Protein AF-A0A497K512-F1 (afdb_monomer)

Sequence (263 aa):
LNIYVKGIATWKAILYKHCFRLLILTGIRPEHAGCIRFVDLTDVNWITDALDREFAEIKMFEAVRREKESRGESIHLKYPPEFIYISKGFYEDLVEFWNQMNWPEDAKIFKGDTDSYYKQIAKLSAYTGIPKLTRYSFRHTWATVVYQATNHDVHLVEKLGGWSPGSARSSIPFEHYVKIMSEREALQIVEEFDVYIPAKKRDIVQALRQALKLAKPEEVPRMVEEHEKFKKEVLDIIERLMSRIGELEERLRRYEEERGRRR

Mean predicted aligned error: 12.54 Å

Solvent-accessible surface area (backbone atoms only — not comparable to full-atom values): 14750 Å² total; per-residue (Å²): 134,93,83,88,79,63,92,73,69,47,61,56,51,50,48,50,51,51,49,54,50,49,26,42,32,36,23,44,55,70,76,53,55,51,38,38,28,45,57,55,66,74,76,52,53,79,45,62,30,38,84,76,45,57,25,38,41,29,57,42,32,58,34,43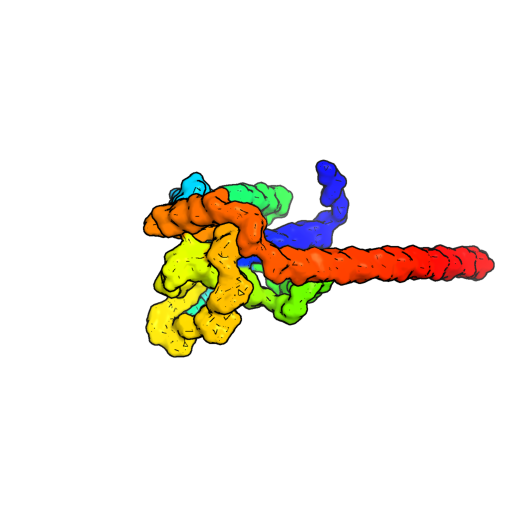,47,55,54,29,55,77,69,78,46,79,95,81,84,74,55,58,16,63,47,40,46,42,33,48,70,59,50,51,53,50,52,52,54,44,62,76,65,69,62,66,51,85,39,52,69,52,82,70,54,71,67,60,51,51,54,50,40,53,50,49,24,69,74,69,66,45,79,89,58,48,82,61,50,33,26,51,53,28,44,38,26,52,21,42,43,52,75,63,37,58,67,59,40,30,52,51,40,22,50,64,84,87,42,100,62,63,53,63,71,61,81,79,43,69,86,80,63,52,51,67,58,20,44,50,48,32,68,75,68,43,38,73,44,60,44,94,44,22,70,57,41,49,49,52,53,49,52,62,70,66,53,63,87,81,83,48,72,77,62,49,56,57,49,52,49,48,51,49,54,50,49,55,50,50,54,53,49,53,53,52,48,52,55,49,53,54,51,50,52,53,52,51,54,56,56,59,73,74,109

pLDDT: mean 78.78, std 17.36, range [27.58, 98.56]

Structure (mmCIF, N/CA/C/O backbone):
data_AF-A0A497K512-F1
#
_entry.id   AF-A0A497K512-F1
#
loop_
_atom_site.group_PDB
_atom_site.id
_atom_site.type_symbol
_atom_site.label_atom_id
_atom_site.label_alt_id
_atom_site.label_comp_id
_atom_site.label_asym_id
_atom_site.label_entity_id
_atom_site.label_seq_id
_atom_site.pdbx_PDB_ins_code
_atom_site.Cartn_x
_atom_site.Cartn_y
_atom_site.Cartn_z
_atom_site.occupancy
_atom_site.B_iso_or_equiv
_atom_site.auth_seq_id
_atom_site.auth_comp_id
_atom_site.auth_asym_id
_atom_site.auth_atom_id
_atom_site.pdbx_PDB_model_num
ATOM 1 N N . LEU A 1 1 ? -8.252 21.757 -12.967 1.00 28.39 1 LEU A N 1
ATOM 2 C CA . LEU A 1 1 ? -7.144 22.678 -13.304 1.00 28.39 1 LEU A CA 1
ATOM 3 C C . LEU A 1 1 ? -6.068 21.898 -14.045 1.00 28.39 1 LEU A C 1
ATOM 5 O O . LEU A 1 1 ? -5.493 20.978 -13.480 1.00 28.39 1 LEU A O 1
ATOM 9 N N . ASN A 1 2 ? -5.857 22.248 -15.313 1.00 32.50 2 ASN A N 1
ATOM 10 C CA . ASN A 1 2 ? -4.798 21.732 -16.175 1.00 32.50 2 ASN A CA 1
ATOM 11 C C . ASN A 1 2 ? -3.415 22.064 -15.599 1.00 32.50 2 ASN A C 1
ATOM 13 O O . ASN A 1 2 ? -3.009 23.222 -15.619 1.00 32.50 2 ASN A O 1
ATOM 17 N N . ILE A 1 3 ? -2.676 21.048 -15.150 1.00 27.58 3 ILE A N 1
ATOM 18 C CA . ILE A 1 3 ? -1.215 21.113 -14.992 1.00 27.58 3 ILE A CA 1
ATOM 19 C C . ILE A 1 3 ? -0.614 19.906 -15.726 1.00 27.58 3 ILE A C 1
ATOM 21 O O . ILE A 1 3 ? 0.065 19.057 -15.162 1.00 27.58 3 ILE A O 1
ATOM 25 N N . TYR A 1 4 ? -0.914 19.823 -17.022 1.00 37.72 4 TYR A N 1
ATOM 26 C CA . TYR A 1 4 ? -0.216 18.974 -17.983 1.00 37.72 4 TYR A CA 1
ATOM 27 C C . TYR A 1 4 ? 0.839 19.829 -18.690 1.00 37.72 4 TYR A C 1
ATOM 29 O O . TYR A 1 4 ? 0.600 20.368 -19.765 1.00 37.72 4 TYR A O 1
ATOM 37 N N . VAL A 1 5 ? 2.010 20.006 -18.068 1.00 36.16 5 VAL A N 1
ATOM 38 C CA . VAL A 1 5 ? 3.170 20.645 -18.712 1.00 36.16 5 VAL A CA 1
ATOM 39 C C . VAL A 1 5 ? 4.459 19.884 -18.348 1.00 36.16 5 VAL A C 1
ATOM 41 O O . VAL A 1 5 ? 4.813 19.773 -17.178 1.00 36.16 5 VAL A O 1
ATOM 44 N N . LYS A 1 6 ? 5.171 19.417 -19.394 1.00 35.50 6 LYS A N 1
ATOM 45 C CA . LYS A 1 6 ? 6.515 18.769 -19.478 1.00 35.50 6 LYS A CA 1
ATOM 46 C C . LYS A 1 6 ? 6.604 17.240 -19.277 1.00 35.50 6 LYS A C 1
ATOM 48 O O . LYS A 1 6 ? 7.017 16.737 -18.231 1.00 35.50 6 LYS A O 1
ATOM 53 N N . GLY A 1 7 ? 6.322 16.513 -20.365 1.00 40.62 7 GLY A N 1
ATOM 54 C CA . GLY A 1 7 ? 6.148 15.054 -20.513 1.00 40.62 7 GLY A CA 1
ATOM 55 C C . GLY A 1 7 ? 7.349 14.096 -20.383 1.00 40.62 7 GLY A C 1
ATOM 56 O O . GLY A 1 7 ? 7.284 13.001 -20.923 1.00 40.62 7 GLY A O 1
ATOM 57 N N . ILE A 1 8 ? 8.428 14.421 -19.659 1.00 39.81 8 ILE A N 1
ATOM 58 C CA . ILE A 1 8 ? 9.465 13.412 -19.293 1.00 39.81 8 ILE A CA 1
ATOM 59 C C . ILE A 1 8 ? 9.765 13.417 -17.785 1.00 39.81 8 ILE A C 1
ATOM 61 O O . ILE A 1 8 ? 10.091 12.381 -17.204 1.00 39.81 8 ILE A O 1
ATOM 65 N N . ALA A 1 9 ? 9.588 14.563 -17.119 1.00 49.66 9 ALA A N 1
ATOM 66 C CA . ALA A 1 9 ? 9.697 14.679 -15.664 1.00 49.66 9 ALA A CA 1
ATOM 67 C C . ALA A 1 9 ? 8.386 14.317 -14.932 1.00 49.66 9 ALA A C 1
ATOM 69 O O . ALA A 1 9 ? 8.432 13.864 -13.790 1.00 49.66 9 ALA A O 1
ATOM 70 N N . THR A 1 10 ? 7.232 14.474 -15.590 1.00 71.31 10 THR A N 1
ATOM 71 C CA . THR A 1 10 ? 5.887 14.298 -15.005 1.00 71.31 10 THR A CA 1
ATOM 72 C C . THR A 1 10 ? 5.476 12.836 -14.850 1.00 71.31 10 THR A C 1
ATOM 74 O O . THR A 1 10 ? 5.114 12.437 -13.748 1.00 71.31 10 THR A O 1
ATOM 77 N N . TRP A 1 11 ? 5.604 12.000 -15.887 1.00 74.00 11 TRP A N 1
ATOM 78 C CA . TRP A 1 11 ? 5.191 10.589 -15.795 1.00 74.00 11 TRP A CA 1
ATOM 79 C C . TRP A 1 11 ? 6.024 9.797 -14.779 1.00 74.00 11 TRP A C 1
ATOM 81 O O . TRP A 1 11 ? 5.492 8.955 -14.063 1.00 74.00 11 TRP A O 1
ATOM 91 N N . LYS A 1 12 ? 7.326 10.104 -14.646 1.00 77.44 12 LYS A N 1
ATOM 92 C CA . LYS A 1 12 ? 8.180 9.493 -13.614 1.00 77.44 12 LYS A CA 1
ATOM 93 C C . LYS A 1 12 ? 7.693 9.862 -12.218 1.00 77.44 12 LYS A C 1
ATOM 95 O O . LYS A 1 12 ? 7.607 8.992 -11.363 1.00 77.44 12 LYS A O 1
ATOM 100 N N . ALA A 1 13 ? 7.361 11.133 -11.985 1.00 77.19 13 ALA A N 1
ATOM 101 C CA . ALA A 1 13 ? 6.807 11.574 -10.707 1.00 77.19 13 ALA A CA 1
ATOM 102 C C . ALA A 1 13 ? 5.466 10.885 -10.398 1.00 77.19 13 ALA A C 1
ATOM 104 O O . ALA A 1 13 ? 5.259 10.455 -9.265 1.00 77.19 13 ALA A O 1
ATOM 105 N N . ILE A 1 14 ? 4.606 10.708 -11.406 1.00 81.75 14 ILE A N 1
ATOM 106 C CA . ILE A 1 14 ? 3.344 9.964 -11.287 1.00 81.75 14 ILE A CA 1
ATOM 107 C C . ILE A 1 14 ? 3.608 8.493 -10.931 1.00 81.75 14 ILE A C 1
ATOM 109 O O . ILE A 1 14 ? 3.031 7.989 -9.972 1.00 81.75 14 ILE A O 1
ATOM 113 N N . LEU A 1 15 ? 4.557 7.826 -11.595 1.00 83.88 15 LEU A N 1
ATOM 114 C CA . LEU A 1 15 ? 4.963 6.463 -11.232 1.00 83.88 15 LEU A CA 1
ATOM 115 C C . LEU A 1 15 ? 5.498 6.357 -9.804 1.00 83.88 15 LEU A C 1
ATOM 117 O O . LEU A 1 15 ? 5.180 5.396 -9.109 1.00 83.88 15 LEU A O 1
ATOM 121 N N . TYR A 1 16 ? 6.300 7.322 -9.347 1.00 84.00 16 TYR A N 1
ATOM 122 C CA . TYR A 1 16 ? 6.782 7.335 -7.965 1.00 84.00 16 TYR A CA 1
ATOM 123 C C . TYR A 1 16 ? 5.644 7.551 -6.970 1.00 84.00 16 TYR A C 1
ATOM 125 O O . TYR A 1 16 ? 5.596 6.850 -5.963 1.00 84.00 16 TYR A O 1
ATOM 133 N N . LYS A 1 17 ? 4.694 8.443 -7.276 1.00 84.50 17 LYS A N 1
ATOM 134 C CA . LYS A 1 17 ? 3.466 8.618 -6.490 1.00 84.50 17 LYS A CA 1
ATOM 135 C C . LYS A 1 17 ? 2.692 7.302 -6.395 1.00 84.50 17 LYS A C 1
ATOM 137 O O . LYS A 1 17 ? 2.345 6.891 -5.292 1.00 84.50 17 LYS A O 1
ATOM 142 N N . HIS A 1 18 ? 2.460 6.623 -7.518 1.00 89.75 18 HIS A N 1
ATOM 143 C CA . HIS A 1 18 ? 1.779 5.330 -7.534 1.00 89.75 18 HIS A CA 1
ATOM 144 C C . HIS A 1 18 ? 2.561 4.256 -6.775 1.00 89.75 18 HIS A C 1
ATOM 146 O O . HIS A 1 18 ? 1.963 3.484 -6.034 1.00 89.75 18 HIS A O 1
ATOM 152 N N . CYS A 1 19 ? 3.889 4.235 -6.885 1.00 90.00 19 CYS A N 1
ATOM 153 C CA . CYS A 1 19 ? 4.715 3.284 -6.149 1.00 90.00 19 CYS A CA 1
ATOM 154 C C . CYS A 1 19 ? 4.630 3.526 -4.636 1.00 90.00 19 CYS A C 1
ATOM 156 O O . CYS A 1 19 ? 4.376 2.596 -3.879 1.00 90.00 19 CYS A O 1
ATOM 158 N N . PHE A 1 20 ? 4.753 4.775 -4.178 1.00 88.06 20 PHE A N 1
ATOM 159 C CA . PHE A 1 20 ? 4.598 5.112 -2.760 1.00 88.06 20 PHE A CA 1
ATOM 160 C C . PHE A 1 20 ? 3.189 4.794 -2.247 1.00 88.06 20 PHE A C 1
ATOM 162 O O . PHE A 1 20 ? 3.065 4.230 -1.160 1.00 88.06 20 PHE A O 1
ATOM 169 N N . ARG A 1 21 ? 2.148 5.073 -3.047 1.00 89.50 21 ARG A N 1
ATOM 170 C CA . ARG A 1 21 ? 0.760 4.692 -2.744 1.00 89.50 21 ARG A CA 1
ATOM 171 C C . ARG A 1 21 ? 0.622 3.174 -2.605 1.00 89.50 21 ARG A C 1
ATOM 173 O O . ARG A 1 21 ? 0.068 2.705 -1.621 1.00 89.50 21 ARG A O 1
ATOM 180 N N . LEU A 1 22 ? 1.203 2.398 -3.518 1.00 93.19 22 LEU A N 1
ATOM 181 C CA . LEU A 1 22 ? 1.216 0.939 -3.430 1.00 93.19 22 LEU A CA 1
ATOM 182 C C . LEU A 1 22 ? 1.904 0.448 -2.148 1.00 93.19 22 LEU A C 1
ATOM 184 O O . LEU A 1 22 ? 1.377 -0.436 -1.474 1.00 93.19 22 LEU A O 1
ATOM 188 N N . LEU A 1 23 ? 3.059 1.019 -1.791 1.00 90.81 23 LEU A N 1
ATOM 189 C CA . LEU A 1 23 ? 3.799 0.612 -0.593 1.00 90.81 23 LEU A CA 1
ATOM 190 C C . LEU A 1 23 ? 3.019 0.872 0.697 1.00 90.81 23 LEU A C 1
ATOM 192 O O . LEU A 1 23 ? 3.028 0.009 1.573 1.00 90.81 23 LEU A O 1
ATOM 196 N N . ILE A 1 24 ? 2.361 2.030 0.825 1.00 88.88 24 ILE A N 1
ATOM 197 C CA . ILE A 1 24 ? 1.573 2.341 2.026 1.00 88.88 24 ILE A CA 1
ATOM 198 C C . ILE A 1 24 ? 0.284 1.521 2.099 1.00 88.88 24 ILE A C 1
ATOM 200 O O . ILE A 1 24 ? -0.150 1.182 3.190 1.00 88.88 24 ILE A O 1
ATOM 204 N N . LEU A 1 25 ? -0.298 1.166 0.952 1.00 92.38 25 LEU A N 1
ATOM 205 C CA . LEU A 1 25 ? -1.548 0.410 0.863 1.00 92.38 25 LEU A CA 1
ATOM 206 C C . LEU A 1 25 ? -1.407 -1.070 1.198 1.00 92.38 25 LEU A C 1
ATOM 208 O O . LEU A 1 25 ? -2.296 -1.677 1.792 1.00 92.38 25 LEU A O 1
ATOM 212 N N . THR A 1 26 ? -0.296 -1.657 0.766 1.00 93.50 26 THR A N 1
ATOM 213 C CA . THR A 1 26 ? -0.123 -3.115 0.737 1.00 93.50 26 THR A CA 1
ATOM 214 C C . THR A 1 26 ? 0.956 -3.599 1.693 1.00 93.50 26 THR A C 1
ATOM 216 O O . THR A 1 26 ? 1.070 -4.795 1.947 1.00 93.50 26 THR A O 1
ATOM 219 N N . GLY A 1 27 ? 1.813 -2.690 2.163 1.00 89.50 27 GLY A N 1
ATOM 220 C CA . GLY A 1 27 ? 2.961 -3.026 2.990 1.00 89.50 27 GLY A CA 1
ATOM 221 C C . GLY A 1 27 ? 3.974 -3.935 2.309 1.00 89.50 27 GLY A C 1
ATOM 222 O O . GLY A 1 27 ? 4.830 -4.492 2.997 1.00 89.50 27 GLY A O 1
ATOM 223 N N . ILE A 1 28 ? 3.926 -4.130 0.986 1.00 90.69 28 ILE A N 1
ATOM 224 C CA . ILE A 1 28 ? 4.908 -4.970 0.296 1.00 90.69 28 ILE A CA 1
ATOM 225 C C . ILE A 1 28 ? 6.331 -4.454 0.477 1.00 90.69 28 ILE A C 1
ATOM 227 O O . ILE A 1 28 ? 6.588 -3.279 0.743 1.00 90.69 28 ILE A O 1
ATOM 231 N N . ARG A 1 29 ? 7.298 -5.359 0.313 1.00 87.50 29 ARG A N 1
ATOM 232 C CA . ARG A 1 29 ? 8.700 -4.950 0.256 1.00 87.50 29 ARG A CA 1
ATOM 233 C C . ARG A 1 29 ? 8.911 -4.090 -0.998 1.00 87.50 29 ARG A C 1
ATOM 235 O O . ARG A 1 29 ? 8.438 -4.486 -2.066 1.00 87.50 29 ARG A O 1
ATOM 242 N N . PRO A 1 30 ? 9.652 -2.974 -0.916 1.00 86.38 30 PRO A N 1
ATOM 243 C CA . PRO A 1 30 ? 9.921 -2.125 -2.077 1.00 86.38 30 PRO A CA 1
ATOM 244 C C . PRO A 1 30 ? 10.515 -2.874 -3.273 1.00 86.38 30 PRO A C 1
ATOM 246 O O . PRO A 1 30 ? 10.196 -2.579 -4.418 1.00 86.38 30 PRO A O 1
ATOM 249 N N . GLU A 1 31 ? 11.340 -3.889 -3.019 1.00 87.25 31 GLU A N 1
ATOM 250 C CA . GLU A 1 31 ? 11.933 -4.722 -4.065 1.00 87.25 31 GLU A CA 1
ATOM 251 C C . GLU A 1 31 ? 10.888 -5.607 -4.770 1.00 87.25 31 GLU A C 1
ATOM 253 O O . GLU A 1 31 ? 11.037 -5.912 -5.951 1.00 87.25 31 GLU A O 1
ATOM 258 N N . HIS A 1 32 ? 9.816 -5.998 -4.071 1.00 90.44 32 HIS A N 1
ATOM 259 C CA . HIS A 1 32 ? 8.727 -6.797 -4.639 1.00 90.44 32 HIS A CA 1
ATOM 260 C C . HIS A 1 32 ? 7.811 -5.948 -5.524 1.00 90.44 32 HIS A C 1
ATOM 262 O O . HIS A 1 32 ? 7.360 -6.436 -6.556 1.00 90.44 32 HIS A O 1
ATOM 268 N N . ALA A 1 33 ? 7.612 -4.666 -5.190 1.00 90.75 33 ALA A N 1
ATOM 269 C CA . ALA A 1 33 ? 6.871 -3.731 -6.042 1.00 90.75 33 ALA A CA 1
ATOM 270 C C . ALA A 1 33 ? 7.453 -3.684 -7.469 1.00 90.75 33 ALA A C 1
ATOM 272 O O . ALA A 1 33 ? 6.715 -3.692 -8.449 1.00 90.75 33 ALA A O 1
ATOM 273 N N . GLY A 1 34 ? 8.784 -3.736 -7.597 1.00 90.38 34 GLY A N 1
ATOM 274 C CA . GLY A 1 34 ? 9.482 -3.769 -8.888 1.00 90.38 34 GLY A CA 1
ATOM 275 C C . GLY A 1 34 ? 9.336 -5.071 -9.694 1.00 90.38 34 GLY A C 1
ATOM 276 O O . GLY A 1 34 ? 9.873 -5.155 -10.799 1.00 90.38 34 GLY A O 1
ATOM 277 N N . CYS A 1 35 ? 8.653 -6.091 -9.166 1.00 92.50 35 CYS A N 1
ATOM 278 C CA . CYS A 1 35 ? 8.368 -7.342 -9.881 1.00 92.50 35 CYS A CA 1
ATOM 279 C C . CYS A 1 35 ? 7.020 -7.307 -10.623 1.00 92.50 35 CYS A C 1
ATOM 281 O O . CYS A 1 35 ? 6.790 -8.144 -11.500 1.00 92.50 35 CYS A O 1
ATOM 283 N N . ILE A 1 36 ? 6.153 -6.348 -10.281 1.00 94.12 36 ILE A N 1
ATOM 284 C CA . ILE A 1 36 ? 4.806 -6.224 -10.841 1.00 94.12 36 ILE A CA 1
ATOM 285 C C . ILE A 1 36 ? 4.898 -5.723 -12.282 1.00 94.12 36 ILE A C 1
ATOM 287 O O . ILE A 1 36 ? 5.568 -4.725 -12.575 1.00 94.12 36 ILE A O 1
ATOM 291 N N . ARG A 1 37 ? 4.210 -6.423 -13.176 1.00 95.25 37 ARG A N 1
ATOM 292 C CA . ARG A 1 37 ? 4.018 -6.099 -14.590 1.00 95.25 37 ARG A CA 1
ATOM 293 C C . ARG A 1 37 ? 2.559 -5.745 -14.836 1.00 95.25 37 ARG A C 1
ATOM 295 O O . ARG A 1 37 ? 1.702 -6.075 -14.024 1.00 95.25 37 ARG A O 1
ATOM 302 N N . PHE A 1 38 ? 2.274 -5.073 -15.943 1.00 95.31 38 PHE A N 1
ATOM 303 C CA . PHE A 1 38 ? 0.901 -4.669 -16.236 1.00 95.31 38 PHE A CA 1
ATOM 304 C C . PHE A 1 38 ? -0.037 -5.858 -16.471 1.00 95.31 38 PHE A C 1
ATOM 306 O O . PHE A 1 38 ? -1.176 -5.823 -16.027 1.00 95.31 38 PHE A O 1
ATOM 313 N N . VAL A 1 39 ? 0.469 -6.958 -17.033 1.00 94.94 39 VAL A N 1
ATOM 314 C CA . VAL A 1 39 ? -0.259 -8.234 -17.138 1.00 94.94 39 VAL A CA 1
ATOM 315 C C . VAL A 1 39 ? -0.721 -8.787 -15.780 1.00 94.94 39 VAL A C 1
ATOM 317 O O . VAL A 1 39 ? -1.686 -9.533 -15.718 1.00 94.94 39 VAL A O 1
ATOM 320 N N . ASP A 1 40 ? -0.092 -8.395 -14.664 1.00 95.25 40 ASP A N 1
ATOM 321 C CA . ASP A 1 40 ? -0.561 -8.791 -13.327 1.00 95.25 40 ASP A CA 1
ATOM 322 C C . ASP A 1 40 ? -1.840 -8.031 -12.904 1.00 95.25 40 ASP A C 1
ATOM 324 O O . ASP A 1 40 ? -2.421 -8.344 -11.867 1.00 95.25 40 ASP A O 1
ATOM 328 N N . LEU A 1 41 ? -2.268 -7.026 -13.681 1.00 94.56 41 LEU A N 1
ATOM 329 C CA . LEU A 1 41 ? -3.495 -6.249 -13.484 1.00 94.56 41 LEU A CA 1
ATOM 330 C C . LEU A 1 41 ? -4.620 -6.632 -14.459 1.00 94.56 41 LEU A C 1
ATOM 332 O O . LEU A 1 41 ? -5.731 -6.127 -14.309 1.00 94.56 41 LEU A O 1
ATOM 336 N N . THR A 1 42 ? -4.375 -7.479 -15.461 1.00 88.88 42 THR A N 1
ATOM 337 C CA . THR A 1 42 ? -5.388 -7.793 -16.489 1.00 88.88 42 THR A CA 1
ATOM 338 C C . THR A 1 42 ? -6.359 -8.897 -16.066 1.00 88.88 42 THR A C 1
ATOM 340 O O . THR A 1 42 ? -7.479 -8.935 -16.566 1.00 88.88 42 THR A O 1
ATOM 343 N N . ASP A 1 43 ? -5.964 -9.750 -15.117 1.00 87.12 43 ASP A N 1
ATOM 344 C CA . ASP A 1 43 ? -6.779 -10.834 -14.552 1.00 87.12 43 ASP A CA 1
ATOM 345 C C . ASP A 1 43 ? -6.762 -10.756 -13.016 1.00 87.12 43 ASP A C 1
ATOM 347 O O . ASP A 1 43 ? -5.968 -11.419 -12.340 1.00 87.12 43 ASP A O 1
ATOM 351 N N . VAL A 1 44 ? -7.599 -9.867 -12.470 1.00 94.56 44 VAL A N 1
ATOM 352 C CA . VAL A 1 44 ? -7.732 -9.639 -11.023 1.00 94.56 44 VAL A CA 1
ATOM 353 C C . VAL A 1 44 ? -9.077 -10.139 -10.511 1.00 94.56 44 VAL A C 1
ATOM 355 O O . VAL A 1 44 ? -10.112 -9.958 -11.154 1.00 94.56 44 VAL A O 1
ATOM 358 N N . ASN A 1 45 ? -9.075 -10.712 -9.307 1.00 97.19 45 ASN A N 1
ATOM 359 C CA . ASN A 1 45 ? -10.314 -10.990 -8.586 1.00 97.19 45 ASN A CA 1
ATOM 360 C C . ASN A 1 45 ? -10.755 -9.734 -7.831 1.00 97.19 45 ASN A C 1
ATOM 362 O O . ASN A 1 45 ? -9.940 -9.085 -7.171 1.00 97.19 45 ASN A O 1
ATOM 366 N N . TRP A 1 46 ? -12.047 -9.422 -7.878 1.00 97.81 46 TRP A N 1
ATOM 367 C CA . TRP A 1 46 ? -12.631 -8.345 -7.081 1.00 97.81 46 TRP A CA 1
ATOM 368 C C . TRP A 1 46 ? -13.147 -8.886 -5.756 1.00 97.81 46 TRP A C 1
ATOM 370 O O . TRP A 1 46 ? -13.912 -9.851 -5.721 1.00 97.81 46 TRP A O 1
ATOM 380 N N . ILE A 1 47 ? -12.736 -8.252 -4.661 1.00 97.88 47 ILE A N 1
ATOM 381 C CA . ILE A 1 47 ? -13.153 -8.619 -3.311 1.00 97.88 47 ILE A CA 1
ATOM 382 C C . ILE A 1 47 ? -13.636 -7.400 -2.531 1.00 97.88 47 ILE A C 1
ATOM 384 O O . ILE A 1 47 ? -13.228 -6.269 -2.793 1.00 97.88 47 ILE A O 1
ATOM 388 N N . THR A 1 48 ? -14.472 -7.644 -1.527 1.00 97.94 48 THR A N 1
ATOM 389 C CA . THR A 1 48 ? -14.984 -6.603 -0.634 1.00 97.94 48 THR A CA 1
ATOM 390 C C . THR A 1 48 ? -14.283 -6.654 0.721 1.00 97.94 48 THR A C 1
ATOM 392 O O . THR A 1 48 ? -14.049 -7.730 1.281 1.00 97.94 48 THR A O 1
ATOM 395 N N . ASP A 1 49 ? -13.927 -5.487 1.250 1.00 97.69 49 ASP A N 1
ATOM 396 C CA . ASP A 1 49 ? -13.244 -5.342 2.535 1.00 97.69 49 ASP A CA 1
ATOM 397 C C . ASP A 1 49 ? -14.225 -5.178 3.723 1.00 97.69 49 ASP A C 1
ATOM 399 O O . ASP A 1 49 ? -15.445 -5.276 3.591 1.00 97.69 49 ASP A O 1
ATOM 403 N N . ALA A 1 50 ? -13.686 -4.958 4.923 1.00 97.12 50 ALA A N 1
ATOM 404 C CA . ALA A 1 50 ? -14.437 -4.727 6.159 1.00 97.12 50 ALA A CA 1
ATOM 405 C C . ALA A 1 50 ? -15.286 -3.441 6.161 1.00 97.12 50 ALA A C 1
ATOM 407 O O . ALA A 1 50 ? -16.181 -3.312 6.996 1.00 97.12 50 ALA A O 1
ATOM 408 N N . LEU A 1 51 ? -14.999 -2.498 5.262 1.00 95.25 51 LEU A N 1
ATOM 409 C CA . LEU A 1 51 ? -15.685 -1.215 5.103 1.00 95.25 51 LEU A CA 1
ATOM 410 C C . LEU A 1 51 ? -16.581 -1.186 3.855 1.00 95.25 51 LEU A C 1
ATOM 412 O O . LEU A 1 51 ? -17.019 -0.111 3.450 1.00 95.25 51 LEU A O 1
ATOM 416 N N . ASP A 1 52 ? -16.859 -2.354 3.269 1.00 96.75 52 ASP A N 1
ATOM 417 C CA . ASP A 1 52 ? -17.698 -2.530 2.082 1.00 96.75 52 ASP A CA 1
ATOM 418 C C . ASP A 1 52 ? -17.145 -1.843 0.820 1.00 96.75 52 ASP A C 1
ATOM 420 O O . ASP A 1 52 ? -17.888 -1.455 -0.081 1.00 96.75 52 ASP A O 1
ATOM 424 N N . ARG A 1 53 ? -15.816 -1.713 0.735 1.00 97.06 53 ARG A N 1
ATOM 425 C CA . ARG A 1 53 ? -15.099 -1.172 -0.427 1.00 97.06 53 ARG A CA 1
ATOM 426 C C . ARG A 1 53 ? -14.586 -2.299 -1.318 1.00 97.06 53 ARG A C 1
ATOM 428 O O . ARG A 1 53 ? -14.213 -3.365 -0.828 1.00 97.06 53 ARG A O 1
ATOM 435 N N . GLU A 1 54 ? -14.528 -2.047 -2.623 1.00 98.06 54 GLU A N 1
ATOM 436 C CA . GLU A 1 54 ? -14.011 -2.997 -3.614 1.00 98.06 54 GLU A CA 1
ATOM 437 C C . GLU A 1 54 ? -12.489 -2.884 -3.790 1.00 98.06 54 GLU A C 1
ATOM 439 O O . GLU A 1 54 ? -11.932 -1.790 -3.938 1.00 98.06 54 GLU A O 1
ATOM 444 N N . PHE A 1 55 ? -11.826 -4.038 -3.829 1.00 98.56 55 PHE A N 1
ATOM 445 C CA . PHE A 1 55 ? -10.386 -4.181 -4.005 1.00 98.56 55 PHE A CA 1
ATOM 446 C C . PHE A 1 55 ? -10.064 -5.207 -5.087 1.00 98.56 55 PHE A C 1
ATOM 448 O O . PHE A 1 55 ? -10.682 -6.269 -5.143 1.00 98.56 55 PHE A O 1
ATOM 455 N N . ALA A 1 56 ? -9.055 -4.901 -5.899 1.00 98.25 56 ALA A N 1
ATOM 456 C CA . ALA A 1 56 ? -8.445 -5.845 -6.820 1.00 98.25 56 ALA A CA 1
ATOM 457 C C . ALA A 1 56 ? -7.391 -6.679 -6.079 1.00 98.25 56 ALA A C 1
ATOM 459 O O . ALA A 1 56 ? -6.465 -6.135 -5.467 1.00 98.25 56 ALA A O 1
ATOM 460 N N . GLU A 1 57 ? -7.529 -7.998 -6.149 1.00 97.75 57 GLU A N 1
ATOM 461 C CA . GLU A 1 57 ? -6.575 -8.980 -5.646 1.00 97.75 57 GLU A CA 1
ATOM 462 C C . GLU A 1 57 ? -5.523 -9.292 -6.722 1.00 97.75 57 GLU A C 1
ATOM 464 O O . GLU A 1 57 ? -5.839 -9.813 -7.792 1.00 97.75 57 GLU A O 1
ATOM 469 N N . ILE A 1 58 ? -4.257 -8.986 -6.430 1.00 96.62 58 ILE A N 1
ATOM 470 C CA . ILE A 1 58 ? -3.122 -9.163 -7.347 1.00 96.62 58 ILE A CA 1
ATOM 471 C C . ILE A 1 58 ? -2.198 -10.262 -6.815 1.00 96.62 58 ILE A C 1
ATOM 473 O O . ILE A 1 58 ? -1.746 -10.197 -5.669 1.00 96.62 58 ILE A O 1
ATOM 477 N N . LYS A 1 59 ? -1.851 -11.236 -7.667 1.00 95.69 59 LYS A N 1
ATOM 478 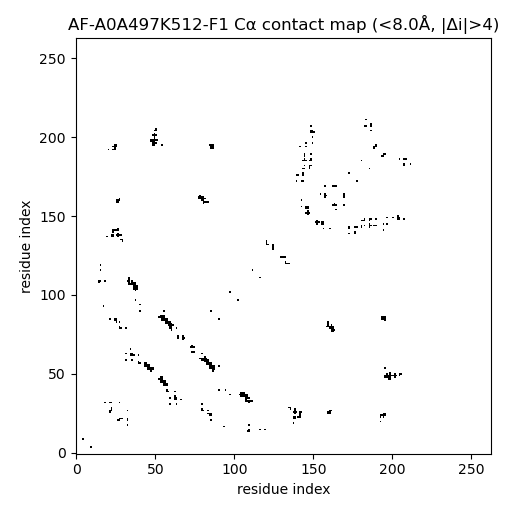C CA . LYS A 1 59 ? -1.010 -12.413 -7.352 1.00 95.69 59 LYS A CA 1
ATOM 479 C C . LYS A 1 59 ? 0.473 -12.051 -7.164 1.00 95.69 59 LYS A C 1
ATOM 481 O O . LYS A 1 59 ? 1.323 -12.316 -8.015 1.00 95.69 59 LYS A O 1
ATOM 486 N N . MET A 1 60 ? 0.810 -11.436 -6.032 1.00 94.56 60 MET A N 1
ATOM 487 C CA . MET A 1 60 ? 2.163 -10.947 -5.743 1.00 94.56 60 MET A CA 1
ATOM 488 C C . MET A 1 60 ? 3.203 -12.073 -5.646 1.00 94.56 60 MET A C 1
ATOM 490 O O . MET A 1 60 ? 4.343 -11.882 -6.079 1.00 94.56 60 MET A O 1
ATOM 494 N N . PHE A 1 61 ? 2.845 -13.246 -5.114 1.00 93.00 61 PHE A N 1
ATOM 495 C CA . PHE A 1 61 ? 3.786 -14.368 -5.044 1.00 93.00 61 PHE A CA 1
ATOM 496 C C . PHE A 1 61 ? 4.252 -14.801 -6.437 1.00 93.00 61 PHE A C 1
ATOM 498 O O . PHE A 1 61 ? 5.456 -14.911 -6.675 1.00 93.00 61 PHE A O 1
ATOM 505 N N . GLU A 1 62 ? 3.314 -14.932 -7.374 1.00 93.69 62 GLU A N 1
ATOM 506 C CA . GLU A 1 62 ? 3.587 -15.289 -8.767 1.00 93.69 62 GLU A CA 1
ATOM 507 C C . GLU A 1 62 ? 4.461 -14.250 -9.473 1.00 93.69 62 GLU A C 1
ATOM 509 O O . GLU A 1 62 ? 5.436 -14.602 -10.142 1.00 93.69 62 GLU A O 1
ATOM 514 N N . ALA A 1 63 ? 4.187 -12.960 -9.259 1.00 94.12 63 ALA A N 1
ATOM 515 C CA . ALA A 1 63 ? 4.982 -11.890 -9.850 1.00 94.12 63 ALA A CA 1
ATOM 516 C C . ALA A 1 63 ? 6.452 -11.917 -9.383 1.00 94.12 63 ALA A C 1
ATOM 518 O O . ALA A 1 63 ? 7.366 -11.749 -10.196 1.00 94.12 63 ALA A O 1
ATOM 519 N N . VAL A 1 64 ? 6.705 -12.168 -8.091 1.00 93.06 64 VAL A N 1
ATOM 520 C CA . VAL A 1 64 ? 8.077 -12.321 -7.565 1.00 93.06 64 VAL A CA 1
ATOM 521 C C . VAL A 1 64 ? 8.716 -13.623 -8.038 1.00 93.06 64 VAL A C 1
ATOM 523 O O . VAL A 1 64 ? 9.892 -13.610 -8.404 1.00 93.06 64 VAL A O 1
ATOM 526 N N . ARG A 1 65 ? 7.969 -14.732 -8.039 1.00 93.38 65 ARG A N 1
ATOM 527 C CA . ARG A 1 65 ? 8.443 -16.047 -8.491 1.00 93.38 65 ARG A CA 1
ATOM 528 C C . ARG A 1 65 ? 8.949 -15.981 -9.928 1.00 93.38 65 ARG A C 1
ATOM 530 O O . ARG A 1 65 ? 10.108 -16.304 -10.162 1.00 93.38 65 ARG A O 1
ATOM 537 N N . ARG A 1 66 ? 8.142 -15.436 -10.841 1.00 93.81 66 ARG A N 1
ATOM 538 C CA . ARG A 1 66 ? 8.508 -15.197 -12.246 1.00 93.81 66 ARG A CA 1
ATOM 539 C C . ARG A 1 66 ? 9.811 -14.407 -12.383 1.00 93.81 66 ARG A C 1
ATOM 541 O O . ARG A 1 66 ? 10.678 -14.755 -13.180 1.00 93.81 66 ARG A O 1
ATOM 548 N N . GLU A 1 67 ? 9.962 -13.326 -11.617 1.00 91.56 67 GLU A N 1
ATOM 549 C CA . GLU A 1 67 ? 11.168 -12.495 -11.679 1.00 91.56 67 GLU A CA 1
ATOM 550 C C . GLU A 1 67 ? 12.405 -13.243 -11.151 1.00 91.56 67 GLU A C 1
ATOM 552 O O . GLU A 1 67 ? 13.485 -13.129 -11.730 1.00 91.56 67 GLU A O 1
ATOM 557 N N . LYS A 1 68 ? 12.258 -14.029 -10.081 1.00 90.69 68 LYS A N 1
ATOM 558 C CA . LYS A 1 68 ? 13.336 -14.848 -9.509 1.00 90.69 68 LYS A CA 1
ATOM 559 C C . LYS A 1 68 ? 13.768 -15.968 -10.453 1.00 90.69 68 LYS A C 1
ATOM 561 O O . LYS A 1 68 ? 14.958 -16.079 -10.739 1.00 90.69 68 LYS A O 1
ATOM 566 N N . GLU A 1 69 ? 12.811 -16.702 -11.014 1.00 92.19 69 GLU A N 1
ATOM 567 C CA . GLU A 1 69 ? 13.051 -17.761 -12.001 1.00 92.19 69 GLU A CA 1
ATOM 568 C C . GLU A 1 69 ? 13.803 -17.219 -13.225 1.00 92.19 69 GLU A C 1
ATOM 570 O O . GLU A 1 69 ? 14.795 -17.809 -13.646 1.00 92.19 69 GLU A O 1
ATOM 575 N N . SER A 1 70 ? 13.431 -16.032 -13.726 1.00 91.12 70 SER A N 1
ATOM 576 C CA . SER A 1 70 ? 14.123 -15.392 -14.859 1.00 91.12 70 SER A CA 1
ATOM 577 C C . SER A 1 70 ? 15.598 -15.048 -14.596 1.00 91.12 70 SER A C 1
ATOM 579 O O . SER A 1 70 ? 16.360 -14.841 -15.538 1.00 91.12 70 SER A O 1
ATOM 581 N N . ARG A 1 71 ? 16.011 -14.995 -13.324 1.00 89.56 71 ARG A N 1
ATOM 582 C CA . ARG A 1 71 ? 17.390 -14.730 -12.883 1.00 89.56 71 ARG A CA 1
ATOM 583 C C . ARG A 1 71 ? 18.124 -15.988 -12.411 1.00 89.56 71 ARG A C 1
ATOM 585 O O . ARG A 1 71 ? 19.259 -15.879 -11.960 1.00 89.56 71 ARG A O 1
ATOM 592 N N . GLY A 1 72 ? 17.488 -17.161 -12.473 1.00 89.50 72 GLY A N 1
ATOM 593 C CA . GLY A 1 72 ? 18.027 -18.394 -11.893 1.00 89.50 72 GLY A CA 1
ATOM 594 C C . GLY A 1 72 ? 18.087 -18.375 -10.361 1.00 89.50 72 GLY A C 1
ATOM 595 O O . GLY A 1 72 ? 18.895 -19.083 -9.767 1.00 89.50 72 GLY A O 1
ATOM 596 N N . GLU A 1 73 ? 17.263 -17.550 -9.711 1.00 88.12 73 GLU A N 1
ATOM 597 C CA . GLU A 1 73 ? 17.185 -17.430 -8.256 1.00 88.12 73 GLU A CA 1
ATOM 598 C C . GLU A 1 73 ? 15.926 -18.116 -7.705 1.00 88.12 73 GLU A C 1
ATOM 600 O O . GLU A 1 73 ? 14.902 -18.232 -8.375 1.00 88.12 73 GLU A O 1
ATOM 605 N N . SER A 1 74 ? 15.968 -18.491 -6.430 1.00 80.06 74 SER A N 1
ATOM 606 C CA . SER A 1 74 ? 14.866 -19.122 -5.698 1.00 80.06 74 SER A CA 1
ATOM 607 C C . SER A 1 74 ? 14.438 -18.300 -4.472 1.00 80.06 74 SER A C 1
ATOM 609 O O . SER A 1 74 ? 15.197 -17.500 -3.909 1.00 80.06 74 SER A O 1
ATOM 611 N N . ILE A 1 75 ? 13.180 -18.460 -4.044 1.00 79.06 75 ILE A N 1
ATOM 612 C CA . ILE A 1 75 ? 12.606 -17.726 -2.904 1.00 79.06 75 ILE A CA 1
ATOM 613 C C . ILE A 1 75 ? 12.953 -18.458 -1.599 1.00 79.06 75 ILE A C 1
ATOM 615 O O . ILE A 1 75 ? 12.297 -19.430 -1.238 1.00 79.06 75 ILE A O 1
ATOM 619 N N . HIS A 1 76 ? 13.965 -17.981 -0.866 1.00 62.34 76 HIS A N 1
ATOM 620 C CA . HIS A 1 76 ? 14.442 -18.680 0.342 1.00 62.34 76 HIS A CA 1
ATOM 621 C C . HIS A 1 76 ? 14.308 -17.929 1.675 1.00 62.34 76 HIS A C 1
ATOM 623 O O . HIS A 1 76 ? 14.355 -18.567 2.718 1.00 62.34 76 HIS A O 1
ATOM 629 N N . LEU A 1 77 ? 14.141 -16.599 1.693 1.00 61.06 77 LEU A N 1
ATOM 630 C CA . LEU A 1 77 ? 14.191 -15.826 2.957 1.00 61.06 77 LEU A CA 1
ATOM 631 C C . LEU A 1 77 ? 13.233 -14.631 3.048 1.00 61.06 77 LEU A C 1
ATOM 633 O O . LEU A 1 77 ? 13.007 -14.094 4.131 1.00 61.06 77 LEU A O 1
ATOM 637 N N . LYS A 1 78 ? 12.703 -14.163 1.917 1.00 71.00 78 LYS A N 1
ATOM 638 C CA . LYS A 1 78 ? 11.841 -12.978 1.837 1.00 71.00 78 LYS A CA 1
ATOM 639 C C . LYS A 1 78 ? 10.565 -13.351 1.101 1.00 71.00 78 LYS A C 1
ATOM 641 O O . LYS A 1 78 ? 10.365 -12.929 -0.032 1.00 71.00 78 LYS A O 1
ATOM 646 N N . TYR A 1 79 ? 9.735 -14.171 1.740 1.00 81.00 79 TYR A N 1
ATOM 647 C CA . TYR A 1 79 ? 8.485 -14.617 1.135 1.00 81.00 79 TYR A CA 1
ATOM 648 C C . TYR A 1 79 ? 7.595 -13.407 0.812 1.00 81.00 79 TYR A C 1
ATOM 650 O O . TYR A 1 79 ? 7.367 -12.575 1.693 1.00 81.00 79 TYR A O 1
ATOM 658 N N . PRO A 1 80 ? 7.173 -13.204 -0.442 1.00 87.75 80 PRO A N 1
ATOM 659 C CA . PRO A 1 80 ? 6.117 -12.247 -0.741 1.00 87.75 80 PRO A CA 1
ATOM 660 C C . PRO A 1 80 ? 4.791 -12.754 -0.156 1.00 87.75 80 PRO A C 1
ATOM 662 O O . PRO A 1 80 ? 4.643 -13.962 0.046 1.00 87.75 80 PRO A O 1
ATOM 665 N N . PRO A 1 81 ? 3.833 -11.860 0.129 1.00 91.25 81 PRO A N 1
ATOM 666 C CA . PRO A 1 81 ? 2.472 -12.311 0.369 1.00 91.25 81 PRO A CA 1
ATOM 667 C C . PRO A 1 81 ? 1.932 -13.005 -0.885 1.00 91.25 81 PRO A C 1
ATOM 669 O O . PRO A 1 81 ? 2.367 -12.708 -2.000 1.00 91.25 81 PRO A O 1
ATOM 672 N N . GLU A 1 82 ? 0.991 -13.927 -0.692 1.00 92.31 82 GLU A N 1
ATOM 673 C CA . GLU A 1 82 ? 0.313 -14.620 -1.792 1.00 92.31 82 GLU A CA 1
ATOM 674 C C . GLU A 1 82 ? -0.361 -13.609 -2.729 1.00 92.31 82 GLU A C 1
ATOM 676 O O . GLU A 1 82 ? -0.094 -13.584 -3.933 1.00 92.31 82 GLU A O 1
ATOM 681 N N . PHE A 1 83 ? -1.112 -12.686 -2.123 1.00 95.69 83 PHE A N 1
ATOM 682 C CA . PHE A 1 83 ? -1.817 -11.610 -2.798 1.00 95.69 83 PHE A CA 1
ATOM 683 C C . PHE A 1 83 ? -1.538 -10.255 -2.156 1.00 95.69 83 PHE A C 1
ATOM 685 O O . PHE A 1 83 ? -1.217 -10.161 -0.969 1.00 95.69 83 PHE A O 1
ATOM 692 N N . ILE A 1 84 ? -1.714 -9.201 -2.944 1.00 96.62 84 ILE A N 1
ATOM 693 C CA . ILE A 1 84 ? -1.833 -7.824 -2.464 1.00 96.62 84 ILE A CA 1
ATOM 694 C C . ILE A 1 84 ? -3.168 -7.261 -2.923 1.00 96.62 84 ILE A C 1
ATOM 696 O O . ILE A 1 84 ? -3.730 -7.722 -3.914 1.00 96.62 84 ILE A O 1
ATOM 700 N N . TYR A 1 85 ? -3.646 -6.247 -2.215 1.00 97.88 85 TYR A N 1
ATOM 701 C CA . TYR A 1 85 ? -4.967 -5.681 -2.442 1.00 97.88 85 TYR A CA 1
ATOM 702 C C . TYR A 1 85 ? -4.831 -4.188 -2.691 1.00 97.88 85 TYR A C 1
ATOM 704 O O . TYR A 1 85 ? -4.267 -3.471 -1.862 1.00 97.88 85 TYR A O 1
ATOM 712 N N . ILE A 1 86 ? -5.331 -3.723 -3.830 1.00 97.38 86 ILE A N 1
ATOM 713 C CA . ILE A 1 86 ? -5.395 -2.296 -4.155 1.00 97.38 86 ILE A CA 1
ATOM 714 C C . ILE A 1 86 ? -6.844 -1.883 -4.365 1.00 97.38 86 ILE A C 1
ATOM 716 O O . ILE A 1 86 ? -7.634 -2.664 -4.893 1.00 97.38 86 ILE A O 1
ATOM 720 N N . SER A 1 87 ? -7.212 -0.683 -3.917 1.00 96.94 87 SER A N 1
ATOM 721 C CA . SER A 1 87 ? -8.588 -0.212 -4.068 1.00 96.94 87 SER A CA 1
ATOM 722 C C . SER A 1 87 ? -8.953 -0.064 -5.538 1.00 96.94 87 SER A C 1
ATOM 724 O O . SER A 1 87 ? -8.089 0.222 -6.372 1.00 96.94 87 SER A O 1
ATOM 726 N N . LYS A 1 88 ? -10.238 -0.233 -5.854 1.00 96.94 88 LYS A N 1
ATOM 727 C CA . LYS A 1 88 ? -10.760 -0.064 -7.215 1.00 96.94 88 LYS A CA 1
ATOM 728 C C . LYS A 1 88 ? -10.319 1.248 -7.859 1.00 96.94 88 LYS A C 1
ATOM 730 O O . LYS A 1 88 ? -9.784 1.222 -8.959 1.00 96.94 88 LYS A O 1
ATOM 735 N N . GLY A 1 89 ? -10.423 2.362 -7.132 1.00 95.06 89 GLY A N 1
ATOM 736 C CA . GLY A 1 89 ? -9.975 3.661 -7.637 1.00 95.06 89 GLY A CA 1
ATOM 737 C C . GLY A 1 89 ? -8.477 3.693 -7.954 1.00 95.06 89 GLY A C 1
ATOM 738 O O . GLY A 1 89 ? -8.077 4.221 -8.983 1.00 95.06 89 GLY A O 1
ATOM 739 N N . PHE A 1 90 ? -7.623 3.079 -7.124 1.00 95.06 90 PHE A N 1
ATOM 740 C CA . PHE A 1 90 ? -6.190 3.018 -7.433 1.00 95.06 90 PHE A CA 1
ATOM 741 C C . PHE A 1 90 ? -5.869 2.062 -8.596 1.00 95.06 90 PHE A C 1
ATOM 743 O O . PHE A 1 90 ? -4.956 2.333 -9.375 1.00 95.06 90 PHE A O 1
ATOM 750 N N . TYR A 1 91 ? -6.605 0.958 -8.729 1.00 96.88 91 TYR A N 1
ATOM 751 C CA . TYR A 1 91 ? -6.507 0.067 -9.885 1.00 96.88 91 TYR A CA 1
ATOM 752 C C . TYR A 1 91 ? -6.861 0.806 -11.183 1.00 96.88 91 TYR A C 1
ATOM 754 O O . TYR A 1 91 ? -6.075 0.789 -12.129 1.00 96.88 91 TYR A O 1
ATOM 762 N N . GLU A 1 92 ? -8.001 1.500 -11.204 1.00 95.19 92 GLU A N 1
ATOM 763 C CA . GLU A 1 92 ? -8.471 2.286 -12.349 1.00 95.19 92 GLU A CA 1
ATOM 764 C C . GLU A 1 92 ? -7.464 3.388 -12.710 1.00 95.19 92 GLU A C 1
ATOM 766 O O . GLU A 1 92 ? -7.072 3.484 -13.873 1.00 95.19 92 GLU A O 1
ATOM 771 N N . ASP A 1 93 ? -6.942 4.120 -11.713 1.00 92.19 93 ASP A N 1
ATOM 772 C CA . ASP A 1 93 ? -5.878 5.120 -11.896 1.00 92.19 93 ASP A CA 1
ATOM 773 C C . ASP A 1 93 ? -4.634 4.519 -12.589 1.00 92.19 93 ASP A C 1
ATOM 775 O O . ASP A 1 93 ? -4.046 5.132 -13.484 1.00 92.19 93 ASP A O 1
ATOM 779 N N . LEU A 1 94 ? -4.195 3.325 -12.161 1.00 93.06 94 LEU A N 1
ATOM 780 C CA . LEU A 1 94 ? -3.025 2.645 -12.730 1.00 93.06 94 LEU A CA 1
ATOM 781 C C . LEU A 1 94 ? -3.268 2.201 -14.172 1.00 93.06 94 LEU A C 1
ATOM 783 O O . LEU A 1 94 ? -2.384 2.370 -15.014 1.00 93.06 94 LEU A O 1
ATOM 787 N N . VAL A 1 95 ? -4.440 1.627 -14.447 1.00 93.62 95 VAL A N 1
ATOM 788 C CA . VAL A 1 95 ? -4.823 1.151 -15.781 1.00 93.62 95 VAL A CA 1
ATOM 789 C C . VAL A 1 95 ? -4.964 2.314 -16.752 1.00 93.62 95 VAL A C 1
ATOM 791 O O . VAL A 1 95 ? -4.406 2.261 -17.849 1.00 93.62 95 VAL A O 1
ATOM 794 N N . GLU A 1 96 ? -5.634 3.391 -16.344 1.00 91.75 96 GLU A N 1
ATOM 795 C CA . GLU A 1 96 ? -5.769 4.594 -17.161 1.00 91.75 96 GLU A CA 1
ATOM 796 C C . GLU A 1 96 ? -4.395 5.185 -17.491 1.00 91.75 96 GLU A C 1
ATOM 798 O O . GLU A 1 96 ? -4.081 5.403 -18.664 1.00 91.75 96 GLU A O 1
ATOM 803 N N . PHE A 1 97 ? -3.545 5.377 -16.477 1.00 89.75 97 PHE A N 1
ATOM 804 C CA . PHE A 1 97 ? -2.196 5.895 -16.680 1.00 89.75 97 PHE A CA 1
ATOM 805 C C . PHE A 1 97 ? -1.380 5.003 -17.625 1.00 89.75 97 PHE A C 1
ATOM 807 O O . PHE A 1 97 ? -0.699 5.507 -18.517 1.00 89.75 97 PHE A O 1
ATOM 814 N N . TRP A 1 98 ? -1.456 3.680 -17.474 1.00 90.94 98 TRP A N 1
ATOM 815 C CA . TRP A 1 98 ? -0.730 2.752 -18.340 1.00 90.94 98 TRP A CA 1
ATOM 816 C C . TRP A 1 98 ? -1.178 2.835 -19.800 1.00 90.94 98 TRP A C 1
ATOM 818 O O . TRP A 1 98 ? -0.341 2.928 -20.703 1.00 90.94 98 TRP A O 1
ATOM 828 N N . ASN A 1 99 ? -2.493 2.867 -20.022 1.00 89.88 99 ASN A N 1
ATOM 829 C CA . ASN A 1 99 ? -3.091 2.972 -21.348 1.00 89.88 99 ASN A CA 1
ATOM 830 C C . ASN A 1 99 ? -2.720 4.297 -22.027 1.00 89.88 99 ASN A C 1
ATOM 832 O O . ASN A 1 99 ? -2.359 4.302 -23.202 1.00 89.88 99 ASN A O 1
ATOM 836 N N . GLN A 1 100 ? -2.714 5.409 -21.283 1.00 90.06 100 GLN A N 1
ATOM 837 C CA . GLN A 1 100 ? -2.253 6.709 -21.788 1.00 90.06 100 GLN A CA 1
ATOM 838 C C . GLN A 1 100 ? -0.782 6.681 -22.228 1.00 90.06 100 GLN A C 1
ATOM 840 O O . GLN A 1 100 ? -0.407 7.351 -23.191 1.00 90.06 100 GLN A O 1
ATOM 845 N N . MET A 1 101 ? 0.058 5.904 -21.539 1.00 87.88 101 MET A N 1
ATOM 846 C CA . MET A 1 101 ? 1.476 5.760 -21.877 1.00 87.88 101 MET A CA 1
ATOM 847 C C . MET A 1 101 ? 1.733 4.786 -23.036 1.00 87.88 101 MET A C 1
ATOM 849 O O . MET A 1 101 ? 2.850 4.771 -23.562 1.00 87.88 101 MET A O 1
ATOM 853 N N . ASN A 1 102 ? 0.729 3.996 -23.437 1.00 89.19 102 ASN A N 1
ATOM 854 C CA . ASN A 1 102 ? 0.803 2.989 -24.499 1.00 89.19 102 ASN A CA 1
ATOM 855 C C . ASN A 1 102 ? 2.015 2.048 -24.339 1.00 89.19 102 ASN A C 1
ATOM 857 O O . ASN A 1 102 ? 2.815 1.852 -25.259 1.00 89.19 102 ASN A O 1
ATOM 861 N N . TRP A 1 103 ? 2.215 1.532 -23.124 1.00 90.19 103 TRP A N 1
ATOM 862 C CA . TRP A 1 103 ? 3.331 0.640 -22.808 1.00 90.19 103 TRP A CA 1
ATOM 863 C C . TRP A 1 103 ? 2.964 -0.847 -22.960 1.00 90.19 103 TRP A C 1
ATOM 865 O O . TRP A 1 103 ? 1.811 -1.210 -22.740 1.00 90.19 103 TRP A O 1
ATOM 875 N N . PRO A 1 104 ? 3.940 -1.728 -23.268 1.00 93.44 104 PRO A N 1
ATOM 876 C CA . PRO A 1 104 ? 3.692 -3.166 -23.425 1.00 93.44 104 PRO A CA 1
ATOM 877 C C . PRO A 1 104 ? 3.163 -3.818 -22.146 1.00 93.44 104 PRO A C 1
ATOM 879 O O . PRO A 1 104 ? 3.698 -3.550 -21.075 1.00 93.44 104 PRO A O 1
ATOM 882 N N . GLU A 1 105 ? 2.178 -4.710 -22.239 1.00 91.50 105 GLU A N 1
ATOM 883 C CA . GLU A 1 105 ? 1.553 -5.345 -21.064 1.00 91.50 105 GLU A CA 1
ATOM 884 C C . GLU A 1 105 ? 2.529 -6.175 -20.210 1.00 91.50 105 GLU A C 1
ATOM 886 O O . GLU A 1 105 ? 2.402 -6.269 -18.988 1.00 91.50 105 GLU A O 1
ATOM 891 N N . ASP A 1 106 ? 3.555 -6.754 -20.828 1.00 92.94 106 ASP A N 1
ATOM 892 C CA . ASP A 1 106 ? 4.578 -7.543 -20.142 1.00 92.94 106 ASP A CA 1
ATOM 893 C C . ASP A 1 106 ? 5.639 -6.680 -19.434 1.00 92.94 106 ASP A C 1
ATOM 895 O O . ASP A 1 106 ? 6.515 -7.207 -18.735 1.00 92.94 106 ASP A O 1
ATOM 899 N N . ALA A 1 107 ? 5.573 -5.354 -19.579 1.00 92.31 107 ALA A N 1
ATOM 900 C CA . ALA A 1 107 ? 6.524 -4.450 -18.965 1.00 92.31 107 ALA A CA 1
ATOM 901 C C . ALA A 1 107 ? 6.221 -4.228 -17.477 1.00 92.31 107 ALA A C 1
ATOM 903 O O . ALA A 1 107 ? 5.077 -4.196 -17.024 1.00 92.31 107 ALA A O 1
ATOM 904 N N . LYS A 1 108 ? 7.288 -4.018 -16.700 1.00 91.81 108 LYS A N 1
ATOM 905 C CA . LYS A 1 108 ? 7.195 -3.681 -15.273 1.00 91.81 108 LYS A CA 1
ATOM 906 C C . LYS A 1 108 ? 6.464 -2.361 -15.075 1.00 91.81 108 LYS A C 1
ATOM 908 O O . LYS A 1 108 ? 6.803 -1.387 -15.749 1.00 91.81 108 LYS A O 1
ATOM 913 N N . ILE A 1 109 ? 5.550 -2.309 -14.107 1.00 90.62 109 ILE A N 1
ATOM 914 C CA . ILE A 1 109 ? 4.792 -1.090 -13.802 1.00 90.62 109 ILE A CA 1
ATOM 915 C C . ILE A 1 109 ? 5.728 -0.001 -13.274 1.00 90.62 109 ILE A C 1
ATOM 917 O O . ILE A 1 109 ? 5.744 1.131 -13.758 1.00 90.62 109 ILE A O 1
ATOM 921 N N . PHE A 1 110 ? 6.594 -0.367 -12.330 1.00 87.50 110 PHE A N 1
ATOM 922 C CA . PHE A 1 110 ? 7.525 0.555 -11.685 1.00 87.50 110 PHE A CA 1
ATOM 923 C C . PHE A 1 110 ? 8.947 0.359 -12.232 1.00 87.50 110 PHE A C 1
ATOM 925 O O . PHE A 1 110 ? 9.708 -0.483 -11.761 1.00 87.50 110 PHE A O 1
ATOM 932 N N . LYS A 1 111 ? 9.312 1.154 -13.247 1.00 70.31 111 LYS A N 1
ATOM 933 C CA . LYS A 1 111 ? 10.581 1.054 -14.007 1.00 70.31 111 LYS A CA 1
ATOM 934 C C . LYS A 1 111 ? 11.758 1.854 -13.411 1.00 70.31 111 LYS A C 1
ATOM 936 O O . LYS A 1 111 ? 12.638 2.291 -14.146 1.00 70.31 111 LYS A O 1
ATOM 941 N N . GLY A 1 112 ? 11.763 2.119 -12.105 1.00 64.06 112 GLY A N 1
ATOM 942 C CA . GLY A 1 112 ? 12.787 2.962 -11.472 1.00 64.06 112 GLY A CA 1
ATOM 943 C C . GLY A 1 112 ? 14.082 2.209 -11.161 1.00 64.06 112 GLY A C 1
ATOM 944 O O . GLY A 1 112 ? 14.037 1.111 -10.610 1.00 64.06 112 GLY A O 1
ATOM 945 N N . ASP A 1 113 ? 15.235 2.816 -11.455 1.00 67.31 113 ASP A N 1
ATOM 946 C CA . ASP A 1 113 ? 16.496 2.393 -10.844 1.00 67.31 113 ASP A CA 1
ATOM 947 C C . ASP A 1 113 ? 16.516 2.758 -9.343 1.00 67.31 113 ASP A C 1
ATOM 949 O O . ASP A 1 113 ? 15.831 3.680 -8.879 1.00 67.31 113 ASP A O 1
ATOM 953 N N . THR A 1 114 ? 17.278 1.991 -8.563 1.00 67.25 114 THR A N 1
ATOM 954 C CA . THR A 1 114 ? 17.353 2.129 -7.102 1.00 67.25 114 THR A CA 1
ATOM 955 C C . THR A 1 114 ? 17.772 3.541 -6.668 1.00 67.25 114 THR A C 1
ATOM 957 O O . THR A 1 114 ? 17.219 4.078 -5.705 1.00 67.25 114 THR A O 1
ATOM 960 N N . ASP A 1 115 ? 18.693 4.175 -7.397 1.00 69.75 115 ASP A N 1
ATOM 961 C CA . ASP A 1 115 ? 19.227 5.507 -7.083 1.00 69.75 115 ASP A CA 1
ATOM 962 C C . ASP A 1 115 ? 18.184 6.610 -7.275 1.00 69.75 115 ASP A C 1
ATOM 964 O O . ASP A 1 115 ? 18.065 7.541 -6.470 1.00 69.75 115 ASP A O 1
ATOM 968 N N . SER A 1 116 ? 17.384 6.502 -8.330 1.00 77.12 116 SER A N 1
ATOM 969 C CA . SER A 1 116 ? 16.265 7.387 -8.614 1.00 77.12 116 SER A CA 1
ATOM 970 C C . SER A 1 116 ? 15.201 7.253 -7.528 1.00 77.12 116 SER A C 1
ATOM 972 O O . SER A 1 116 ? 14.695 8.269 -7.055 1.00 77.12 116 SER A O 1
ATOM 974 N N . TYR A 1 117 ? 14.955 6.040 -7.022 1.00 75.50 117 TYR A N 1
ATOM 975 C CA . TYR A 1 117 ? 14.067 5.823 -5.880 1.00 75.50 117 TYR A CA 1
ATOM 976 C C . TYR A 1 117 ? 14.550 6.555 -4.618 1.00 75.50 117 TYR A C 1
ATOM 978 O O . TYR A 1 117 ? 13.774 7.267 -3.979 1.00 75.50 117 TYR A O 1
ATOM 986 N N . TYR A 1 118 ? 15.841 6.451 -4.281 1.00 79.81 118 TYR A N 1
ATOM 987 C CA . TYR A 1 118 ? 16.422 7.160 -3.133 1.00 79.81 118 TYR A CA 1
ATOM 988 C C . TYR A 1 118 ? 16.317 8.681 -3.267 1.00 79.81 118 TYR A C 1
ATOM 990 O O . TYR A 1 118 ? 15.945 9.356 -2.306 1.00 79.81 118 TYR A O 1
ATOM 998 N N . LYS A 1 119 ? 16.561 9.228 -4.464 1.00 83.25 119 LYS A N 1
ATOM 999 C CA . LYS A 1 119 ? 16.387 10.666 -4.731 1.00 83.25 119 LYS A CA 1
ATOM 1000 C C . LYS A 1 119 ? 14.948 11.123 -4.495 1.00 83.25 119 LYS A C 1
ATOM 1002 O O . LYS A 1 119 ? 14.735 12.223 -3.992 1.00 83.25 119 LYS A O 1
ATOM 1007 N N . GLN A 1 120 ? 13.961 10.303 -4.845 1.00 82.75 120 GLN A N 1
ATOM 1008 C CA . GLN A 1 120 ? 12.550 10.647 -4.651 1.00 82.75 120 GLN A CA 1
ATOM 1009 C C . GLN A 1 120 ? 12.121 10.526 -3.190 1.00 82.75 120 GLN A C 1
ATOM 1011 O O . GLN A 1 120 ? 11.382 11.381 -2.714 1.00 82.75 120 GLN A O 1
ATOM 1016 N N . ILE A 1 121 ? 12.641 9.543 -2.451 1.00 81.56 121 ILE A N 1
ATOM 1017 C CA . ILE A 1 121 ? 12.447 9.457 -0.997 1.00 81.56 121 ILE A CA 1
ATOM 1018 C C . ILE A 1 121 ? 13.057 10.670 -0.287 1.00 81.56 121 ILE A C 1
ATOM 1020 O O . ILE A 1 121 ? 12.415 11.238 0.590 1.00 81.56 121 ILE A O 1
ATOM 1024 N N . ALA A 1 122 ? 14.254 11.111 -0.685 1.00 81.19 122 ALA A N 1
ATOM 1025 C CA . ALA A 1 122 ? 14.882 12.304 -0.117 1.00 81.19 122 ALA A CA 1
ATOM 1026 C C . ALA A 1 122 ? 14.048 13.570 -0.375 1.00 81.19 122 ALA A C 1
ATOM 1028 O O . ALA A 1 122 ? 13.839 14.367 0.537 1.00 81.19 122 ALA A O 1
ATOM 1029 N N . LYS A 1 123 ? 13.510 13.725 -1.593 1.00 81.81 123 LYS A N 1
ATOM 1030 C CA . LYS A 1 123 ? 12.561 14.804 -1.907 1.00 81.81 123 LYS A CA 1
ATOM 1031 C C . LYS A 1 123 ? 11.309 14.714 -1.044 1.00 81.81 123 LYS A C 1
ATOM 1033 O O . LYS A 1 123 ? 10.917 15.713 -0.457 1.00 81.81 123 LYS A O 1
ATOM 1038 N N . LEU A 1 124 ? 10.708 13.530 -0.938 1.00 78.00 124 LEU A N 1
ATOM 1039 C CA . LEU A 1 124 ? 9.516 13.317 -0.122 1.00 78.00 124 LEU A CA 1
ATOM 1040 C C . LEU A 1 124 ? 9.776 13.665 1.348 1.00 78.00 124 LEU A C 1
ATOM 1042 O O . LEU A 1 124 ? 8.980 14.381 1.933 1.00 78.00 124 LEU A O 1
ATOM 1046 N N . SER A 1 125 ? 10.909 13.233 1.907 1.00 75.19 125 SER A N 1
ATOM 1047 C CA . SER A 1 125 ? 11.343 13.571 3.270 1.00 75.19 125 SER A CA 1
ATOM 1048 C C . SER A 1 125 ? 11.475 15.082 3.474 1.00 75.19 125 SER A C 1
ATOM 1050 O O . SER A 1 125 ? 11.010 15.599 4.484 1.00 75.19 125 SER A O 1
ATOM 1052 N N . ALA A 1 126 ? 12.051 15.799 2.503 1.00 73.94 126 ALA A N 1
ATOM 1053 C CA . ALA A 1 126 ? 12.163 17.254 2.555 1.00 73.94 126 ALA A CA 1
ATOM 1054 C C . ALA A 1 126 ? 10.794 17.954 2.479 1.00 73.94 126 ALA A C 1
ATOM 1056 O O . ALA A 1 126 ? 10.584 18.942 3.173 1.00 73.94 126 ALA A O 1
ATOM 1057 N N . TYR A 1 127 ? 9.863 17.438 1.669 1.00 73.44 127 TYR A N 1
ATOM 1058 C CA . TYR A 1 127 ? 8.515 18.001 1.539 1.00 73.44 127 TYR A CA 1
ATOM 1059 C C . TYR A 1 127 ? 7.628 17.737 2.756 1.00 73.44 127 TYR A C 1
ATOM 1061 O O . TYR A 1 127 ? 6.856 18.608 3.142 1.00 73.44 127 TYR A O 1
ATOM 1069 N N . THR A 1 128 ? 7.703 16.542 3.343 1.00 71.19 128 THR A N 1
ATOM 1070 C CA . THR A 1 128 ? 6.858 16.160 4.484 1.00 71.19 128 THR A CA 1
ATOM 1071 C C . THR A 1 128 ? 7.459 16.553 5.828 1.00 71.19 128 THR A C 1
ATOM 1073 O O . T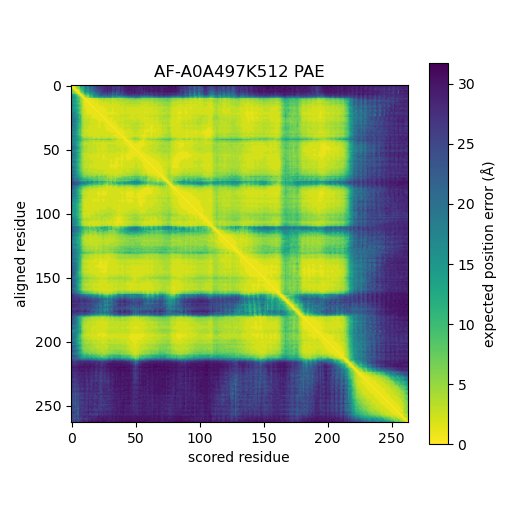HR A 1 128 ? 6.769 16.492 6.840 1.00 71.19 128 THR A O 1
ATOM 1076 N N . GLY A 1 129 ? 8.748 16.897 5.865 1.00 74.12 129 GLY A N 1
ATOM 1077 C CA . GLY A 1 129 ? 9.480 17.142 7.105 1.00 74.12 129 GLY A CA 1
ATOM 1078 C C . GLY A 1 129 ? 9.721 15.880 7.940 1.00 74.12 129 GLY A C 1
ATOM 1079 O O . GLY A 1 129 ? 10.232 15.988 9.051 1.00 74.12 129 GLY A O 1
ATOM 1080 N N . ILE A 1 130 ? 9.386 14.683 7.437 1.00 72.38 130 ILE A N 1
ATOM 1081 C CA . ILE A 1 130 ? 9.565 13.427 8.177 1.00 72.38 130 ILE A CA 1
ATOM 1082 C C . ILE A 1 130 ? 11.060 13.074 8.197 1.00 72.38 130 ILE A C 1
ATOM 1084 O O . ILE A 1 130 ? 11.624 12.744 7.142 1.00 72.38 130 ILE A O 1
ATOM 1088 N N . PRO A 1 131 ? 11.722 13.101 9.370 1.00 73.56 131 PRO A N 1
ATOM 1089 C CA . PRO A 1 131 ? 13.144 12.815 9.460 1.00 73.56 131 PRO A CA 1
ATOM 1090 C C . PRO A 1 131 ? 13.411 11.331 9.201 1.00 73.56 131 PRO A C 1
ATOM 1092 O O . PRO A 1 131 ? 12.651 10.461 9.622 1.00 73.56 131 PRO A O 1
ATOM 1095 N N . LYS A 1 132 ? 14.535 11.031 8.537 1.00 78.19 132 LYS A N 1
ATOM 1096 C CA . LYS A 1 132 ? 14.994 9.653 8.263 1.00 78.19 132 LYS A CA 1
ATOM 1097 C C . LYS A 1 132 ? 13.951 8.790 7.529 1.00 78.19 132 LYS A C 1
ATOM 1099 O O . LYS A 1 132 ? 13.934 7.572 7.698 1.00 78.19 132 LYS A O 1
ATOM 1104 N N . LEU A 1 133 ? 13.095 9.401 6.704 1.00 77.06 133 LEU A N 1
ATOM 1105 C CA . LEU A 1 133 ? 12.148 8.665 5.869 1.00 77.06 133 LEU A CA 1
ATOM 1106 C C . LEU A 1 133 ? 12.908 7.716 4.931 1.00 77.06 133 LEU A C 1
ATOM 1108 O O . LEU A 1 133 ? 13.818 8.122 4.209 1.00 77.06 133 LEU A O 1
ATOM 1112 N N . THR A 1 134 ? 12.517 6.445 4.924 1.00 83.06 134 THR A N 1
ATOM 1113 C CA . THR A 1 134 ? 13.068 5.429 4.022 1.00 83.06 134 THR A CA 1
ATOM 1114 C C . THR A 1 134 ? 11.946 4.726 3.267 1.00 83.06 134 THR A C 1
ATOM 1116 O O . THR A 1 134 ? 10.779 4.784 3.644 1.00 83.06 134 THR A O 1
ATOM 1119 N N . ARG A 1 135 ? 12.296 3.963 2.228 1.00 79.38 135 ARG A N 1
ATOM 1120 C CA . ARG A 1 135 ? 11.337 3.089 1.534 1.00 79.38 135 ARG A CA 1
ATOM 1121 C C . ARG A 1 135 ? 10.678 2.042 2.445 1.00 79.38 135 ARG A C 1
ATOM 1123 O O . ARG A 1 135 ? 9.580 1.590 2.149 1.00 79.38 135 ARG A O 1
ATOM 1130 N N . TYR A 1 136 ? 11.335 1.660 3.542 1.00 82.44 136 TYR A N 1
ATOM 1131 C CA . TYR A 1 136 ? 10.780 0.717 4.512 1.00 82.44 136 TYR A CA 1
ATOM 1132 C C . TYR A 1 136 ? 9.827 1.392 5.502 1.00 82.44 136 TYR A C 1
ATOM 1134 O O . TYR A 1 136 ? 8.965 0.709 6.047 1.00 82.44 136 TYR A O 1
ATOM 1142 N N . SER A 1 137 ? 9.897 2.719 5.669 1.00 83.06 137 SER A N 1
ATOM 1143 C CA . SER A 1 137 ? 8.967 3.471 6.519 1.00 83.06 137 SER A CA 1
ATOM 1144 C C . SER A 1 137 ? 7.508 3.218 6.129 1.00 83.06 137 SER A C 1
ATOM 1146 O O . SER A 1 137 ? 6.697 2.992 7.012 1.00 83.06 137 SER A O 1
ATOM 1148 N N . PHE A 1 138 ? 7.190 3.120 4.832 1.00 86.31 138 PHE A N 1
ATOM 1149 C CA . PHE A 1 138 ? 5.836 2.785 4.364 1.00 86.31 138 PHE A CA 1
ATOM 1150 C C . PHE A 1 138 ? 5.353 1.416 4.848 1.00 86.31 138 PHE A C 1
ATOM 1152 O O . PHE A 1 138 ? 4.243 1.293 5.353 1.00 86.31 138 PHE A O 1
ATOM 1159 N N . ARG A 1 139 ? 6.205 0.390 4.730 1.00 85.94 139 ARG A N 1
ATOM 1160 C CA . ARG A 1 139 ? 5.887 -0.967 5.191 1.00 85.94 139 ARG A CA 1
ATOM 1161 C C . ARG A 1 139 ? 5.698 -1.013 6.705 1.00 85.94 139 ARG A C 1
ATOM 1163 O O . ARG A 1 139 ? 4.836 -1.744 7.182 1.00 85.94 139 ARG A O 1
ATOM 1170 N N . HIS A 1 140 ? 6.491 -0.243 7.446 1.00 80.94 140 HIS A N 1
ATOM 1171 C CA . HIS A 1 140 ? 6.347 -0.120 8.893 1.00 80.94 140 HIS A CA 1
ATOM 1172 C C . HIS A 1 140 ? 5.035 0.563 9.277 1.00 80.94 140 HIS A C 1
ATOM 1174 O O . HIS A 1 140 ? 4.288 0.007 10.075 1.00 80.94 140 HIS A O 1
ATOM 1180 N N . THR A 1 141 ? 4.711 1.700 8.655 1.00 85.25 141 THR A N 1
ATOM 1181 C CA . THR A 1 141 ? 3.436 2.395 8.867 1.00 85.25 141 THR A CA 1
ATOM 1182 C C . THR A 1 141 ? 2.252 1.487 8.550 1.00 85.25 141 THR A C 1
ATOM 1184 O O . THR A 1 141 ? 1.368 1.342 9.386 1.00 85.25 141 THR A O 1
ATOM 1187 N N . TRP A 1 142 ? 2.261 0.815 7.396 1.00 91.06 142 TRP A N 1
ATOM 1188 C CA . TRP A 1 142 ? 1.204 -0.125 7.017 1.00 91.06 142 TRP A CA 1
ATOM 1189 C C . TRP A 1 142 ? 1.026 -1.248 8.049 1.00 91.06 142 TRP A C 1
ATOM 1191 O O . TRP A 1 142 ? -0.100 -1.571 8.420 1.00 91.06 142 TRP A O 1
ATOM 1201 N N . ALA A 1 143 ? 2.125 -1.814 8.563 1.00 86.69 143 ALA A N 1
ATOM 1202 C CA . ALA A 1 143 ? 2.055 -2.894 9.545 1.00 86.69 143 ALA A CA 1
ATOM 1203 C C . ALA A 1 143 ? 1.394 -2.424 10.848 1.00 86.69 143 ALA A C 1
ATOM 1205 O O . ALA A 1 143 ? 0.529 -3.123 11.374 1.00 86.69 143 ALA A O 1
ATOM 1206 N N . THR A 1 144 ? 1.750 -1.229 11.332 1.00 83.31 144 THR A N 1
ATOM 1207 C CA . THR A 1 144 ? 1.104 -0.616 12.501 1.00 83.31 144 THR A CA 1
ATOM 1208 C C . THR A 1 144 ? -0.372 -0.352 12.251 1.00 83.31 144 THR A C 1
ATOM 1210 O O . THR A 1 144 ? -1.191 -0.675 13.104 1.00 83.31 144 THR A O 1
ATOM 1213 N N . VAL A 1 145 ? -0.722 0.189 11.081 1.00 89.25 145 VAL A N 1
ATOM 1214 C CA . VAL A 1 145 ? -2.110 0.492 10.712 1.00 89.25 145 VAL A CA 1
ATOM 1215 C C . VAL A 1 145 ? -2.969 -0.767 10.750 1.00 89.25 145 VAL A C 1
ATOM 1217 O O . VAL A 1 145 ? -3.993 -0.784 11.426 1.00 89.25 145 VAL A O 1
ATOM 1220 N N . VAL A 1 146 ? -2.539 -1.842 10.082 1.00 91.75 146 VAL A N 1
ATOM 1221 C CA . VAL A 1 146 ? -3.290 -3.107 10.064 1.00 91.75 146 VAL A CA 1
ATOM 1222 C C . VAL A 1 146 ? -3.371 -3.708 11.462 1.00 91.75 146 VAL A C 1
ATOM 1224 O O . VAL A 1 146 ? -4.443 -4.153 11.864 1.00 91.75 146 VAL A O 1
ATOM 1227 N N . TYR A 1 147 ? -2.275 -3.694 12.223 1.00 87.56 147 TYR A N 1
ATOM 1228 C CA . TYR A 1 147 ? -2.256 -4.202 13.592 1.00 87.56 147 TYR A CA 1
ATOM 1229 C C . TYR A 1 147 ? -3.276 -3.476 14.479 1.00 87.56 147 TYR A C 1
ATOM 1231 O O . TYR A 1 147 ? -4.132 -4.124 15.074 1.00 87.56 147 TYR A O 1
ATOM 1239 N N . GLN A 1 148 ? -3.248 -2.142 14.506 1.00 86.38 148 GLN A N 1
ATOM 1240 C CA . GLN A 1 148 ? -4.158 -1.333 15.319 1.00 86.38 148 GLN A CA 1
ATOM 1241 C C . GLN A 1 148 ? -5.616 -1.457 14.848 1.00 86.38 148 GLN A C 1
ATOM 1243 O O . GLN A 1 148 ? -6.512 -1.740 15.640 1.00 86.38 148 GLN A O 1
ATOM 1248 N N . ALA A 1 149 ? -5.869 -1.347 13.539 1.00 89.94 149 ALA A N 1
ATOM 1249 C CA . ALA A 1 149 ? -7.223 -1.381 12.979 1.00 89.94 149 ALA A CA 1
ATOM 1250 C C . ALA A 1 149 ? -7.920 -2.749 13.102 1.00 89.94 149 ALA A C 1
ATOM 1252 O O . ALA A 1 149 ? -9.124 -2.856 12.875 1.00 89.94 149 ALA A O 1
ATOM 1253 N N . THR A 1 150 ? -7.180 -3.812 13.431 1.00 88.75 150 THR A N 1
ATOM 1254 C CA . THR A 1 150 ? -7.713 -5.181 13.513 1.00 88.75 150 THR A CA 1
ATOM 1255 C C . THR A 1 150 ? -7.682 -5.761 14.920 1.00 88.75 150 THR A C 1
ATOM 1257 O O . THR A 1 150 ? -7.798 -6.981 15.078 1.00 88.75 150 THR A O 1
ATOM 1260 N N . ASN A 1 151 ? -7.588 -4.884 15.928 1.00 85.44 151 ASN A N 1
ATOM 1261 C CA . ASN A 1 151 ? -7.440 -5.235 17.337 1.00 85.44 151 ASN A CA 1
ATOM 1262 C C . ASN A 1 151 ? -6.256 -6.185 17.551 1.00 85.44 151 ASN A C 1
ATOM 1264 O O . ASN A 1 151 ? -6.395 -7.293 18.069 1.00 85.44 151 ASN A O 1
ATOM 1268 N N . HIS A 1 152 ? -5.086 -5.736 17.108 1.00 84.44 152 HIS A N 1
ATOM 1269 C CA . HIS A 1 152 ? -3.807 -6.365 17.389 1.00 84.44 152 HIS A CA 1
ATOM 1270 C C . HIS A 1 152 ? -3.626 -7.765 16.752 1.00 84.44 152 HIS A C 1
ATOM 1272 O O . HIS A 1 152 ? -2.931 -8.622 17.300 1.00 84.44 152 HIS A O 1
ATOM 1278 N N . ASP A 1 153 ? -4.224 -8.024 15.577 1.00 85.44 153 ASP A N 1
ATOM 1279 C CA . ASP A 1 153 ? -4.103 -9.320 14.883 1.00 85.44 153 ASP A CA 1
ATOM 1280 C C . ASP A 1 153 ? -2.744 -9.476 14.180 1.00 85.44 153 ASP A C 1
ATOM 1282 O O . ASP A 1 153 ? -2.557 -9.129 13.009 1.00 85.44 153 ASP A O 1
ATOM 1286 N N . VAL A 1 154 ? -1.785 -10.042 14.911 1.00 81.69 154 VAL A N 1
ATOM 1287 C CA . VAL A 1 154 ? -0.424 -10.324 14.434 1.00 81.69 154 VAL A CA 1
ATOM 1288 C C . VAL A 1 154 ? -0.416 -11.225 13.202 1.00 81.69 154 VAL A C 1
ATOM 1290 O O . VAL A 1 154 ? 0.270 -10.932 12.223 1.00 81.69 154 VAL A O 1
ATOM 1293 N N . HIS A 1 155 ? -1.194 -12.305 13.221 1.00 84.31 155 HIS A N 1
ATOM 1294 C CA . HIS A 1 155 ? -1.190 -13.292 12.144 1.00 84.31 155 HIS A CA 1
ATOM 1295 C C . HIS A 1 155 ? -1.717 -12.715 10.838 1.00 84.31 155 HIS A C 1
ATOM 1297 O O . HIS A 1 155 ? -1.260 -13.084 9.753 1.00 84.31 155 HIS A O 1
ATOM 1303 N N . LEU A 1 156 ? -2.667 -11.786 10.924 1.00 88.31 156 LEU A N 1
ATOM 1304 C CA . LEU A 1 156 ? -3.143 -11.077 9.754 1.00 88.31 156 LEU A CA 1
ATOM 1305 C C . LEU A 1 156 ? -2.056 -10.177 9.154 1.00 88.31 156 LEU A C 1
ATOM 1307 O O . LEU A 1 156 ? -1.867 -10.208 7.937 1.00 88.31 156 LEU A O 1
ATOM 1311 N N . VAL A 1 157 ? -1.319 -9.433 9.984 1.00 87.12 157 VAL A N 1
ATOM 1312 C CA . VAL A 1 157 ? -0.179 -8.618 9.530 1.00 87.12 157 VAL A CA 1
ATOM 1313 C C . VAL A 1 157 ? 0.868 -9.508 8.860 1.00 87.12 157 VAL A C 1
ATOM 1315 O O . VAL A 1 157 ? 1.280 -9.228 7.733 1.00 87.12 157 VAL A O 1
ATOM 1318 N N . GLU A 1 158 ? 1.248 -10.617 9.502 1.00 84.81 158 GLU A N 1
ATOM 1319 C CA . GLU A 1 158 ? 2.207 -11.589 8.965 1.00 84.81 158 GLU A CA 1
ATOM 1320 C C . GLU A 1 158 ? 1.781 -12.115 7.591 1.00 84.81 158 GLU A C 1
ATOM 1322 O O . GLU A 1 158 ? 2.565 -12.068 6.635 1.00 84.81 158 GLU A O 1
ATOM 1327 N N . LYS A 1 159 ? 0.521 -12.554 7.481 1.00 88.12 159 LYS A N 1
ATOM 1328 C CA . LYS A 1 159 ? -0.051 -13.089 6.244 1.00 88.12 159 LYS A CA 1
ATOM 1329 C C . LYS A 1 159 ? -0.047 -12.045 5.128 1.00 88.12 159 LYS A C 1
ATOM 1331 O O . LYS A 1 159 ? 0.462 -12.317 4.043 1.00 88.12 159 LYS A O 1
ATOM 1336 N N . LEU A 1 160 ? -0.601 -10.860 5.387 1.00 90.38 160 LEU A N 1
ATOM 1337 C CA . LEU A 1 160 ? -0.782 -9.827 4.365 1.00 90.38 160 LEU A CA 1
ATOM 1338 C C . LEU A 1 160 ? 0.539 -9.192 3.918 1.00 90.38 160 LEU A C 1
ATOM 1340 O O . LEU A 1 160 ? 0.674 -8.823 2.757 1.00 90.38 160 LEU A O 1
ATOM 1344 N N . GLY A 1 161 ? 1.535 -9.085 4.800 1.00 86.44 161 GLY A N 1
ATOM 1345 C CA . GLY A 1 161 ? 2.825 -8.514 4.416 1.00 86.44 161 GLY A CA 1
ATOM 1346 C C . GLY A 1 161 ? 3.855 -9.538 3.938 1.00 86.44 161 GLY A C 1
ATOM 1347 O O . GLY A 1 161 ? 4.932 -9.133 3.484 1.00 86.44 161 GLY A O 1
ATOM 1348 N N . GLY A 1 162 ? 3.585 -10.843 4.025 1.00 83.44 162 GLY A N 1
ATOM 1349 C CA . GLY A 1 162 ? 4.539 -11.888 3.641 1.00 83.44 162 GLY A CA 1
ATOM 1350 C C . GLY A 1 162 ? 5.692 -12.026 4.642 1.00 83.44 162 GLY A C 1
ATOM 1351 O O . GLY A 1 162 ? 6.875 -11.880 4.302 1.00 83.44 162 GLY A O 1
ATOM 1352 N N . TRP A 1 163 ? 5.363 -12.244 5.912 1.00 79.06 163 TRP A N 1
ATOM 1353 C CA . TRP A 1 163 ? 6.315 -12.735 6.908 1.00 79.06 163 TRP A CA 1
ATOM 1354 C C . TRP A 1 163 ? 6.081 -14.228 7.131 1.00 79.06 163 TRP A C 1
ATOM 1356 O O . TRP A 1 163 ? 4.944 -14.672 7.242 1.00 79.06 163 TRP A O 1
ATOM 1366 N N . SER A 1 164 ? 7.160 -15.012 7.164 1.00 64.31 164 SER A N 1
ATOM 1367 C CA . SER A 1 164 ? 7.064 -16.444 7.445 1.00 64.31 164 SER A CA 1
ATOM 1368 C C . SER A 1 164 ? 6.632 -16.655 8.903 1.00 64.31 164 SER A C 1
ATOM 1370 O O . SER A 1 164 ? 7.350 -16.176 9.795 1.00 64.31 164 SER A O 1
ATOM 1372 N N . PRO A 1 165 ? 5.520 -17.377 9.153 1.00 56.62 165 PRO A N 1
ATOM 1373 C CA . PRO A 1 165 ? 5.077 -17.701 10.505 1.00 56.62 165 PRO A CA 1
ATOM 1374 C C . PRO A 1 165 ? 6.186 -18.428 11.271 1.00 56.62 165 PRO A C 1
ATOM 1376 O O . PRO A 1 165 ? 6.818 -19.338 10.733 1.00 56.62 165 PRO A O 1
ATOM 1379 N N . GLY A 1 166 ? 6.458 -18.014 12.509 1.00 50.47 166 GLY A N 1
ATOM 1380 C CA . GLY A 1 166 ? 7.426 -18.695 13.382 1.00 50.47 166 GLY A CA 1
ATOM 1381 C C . GLY A 1 166 ? 8.908 -18.486 13.043 1.00 50.47 166 GLY A C 1
ATOM 1382 O O . GLY A 1 166 ? 9.766 -19.132 13.641 1.00 50.47 166 GLY A O 1
ATOM 1383 N N . SER A 1 167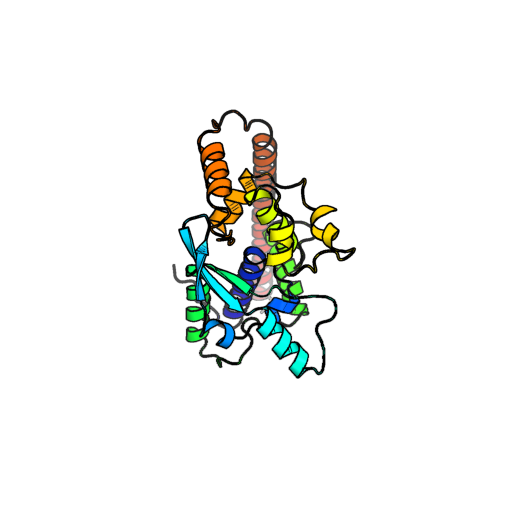 ? 9.256 -17.584 12.118 1.00 51.22 167 SER A N 1
ATOM 1384 C CA . SER A 1 167 ? 10.656 -17.160 11.986 1.00 51.22 167 SER A CA 1
ATOM 1385 C C . SER A 1 167 ? 11.074 -16.343 13.214 1.00 51.22 167 SER A C 1
ATOM 1387 O O . SER A 1 167 ? 10.292 -15.534 13.695 1.00 51.22 167 SER A O 1
ATOM 1389 N N . ALA A 1 168 ? 12.331 -16.430 13.667 1.00 44.31 168 ALA A N 1
ATOM 1390 C CA . ALA A 1 168 ? 12.893 -15.541 14.706 1.00 44.31 168 ALA A CA 1
ATOM 1391 C C . ALA A 1 168 ? 12.857 -14.031 14.337 1.00 44.31 168 ALA A C 1
ATOM 1393 O O . ALA A 1 168 ? 13.359 -13.187 15.068 1.00 44.31 168 ALA A O 1
ATOM 1394 N N . ARG A 1 169 ? 12.297 -13.700 13.165 1.00 48.03 169 ARG A N 1
ATOM 1395 C CA . ARG A 1 169 ? 12.078 -12.370 12.592 1.00 48.03 169 ARG A CA 1
ATOM 1396 C C . ARG A 1 169 ? 10.589 -11.987 12.535 1.00 48.03 169 ARG A C 1
ATOM 1398 O O . ARG A 1 169 ? 10.274 -10.914 12.020 1.00 48.03 169 ARG A O 1
ATOM 1405 N N . SER A 1 170 ? 9.681 -12.831 13.037 1.00 47.34 170 SER A N 1
ATOM 1406 C CA . SER A 1 170 ? 8.257 -12.504 13.213 1.00 47.34 170 SER A CA 1
ATOM 1407 C C . SER A 1 170 ? 8.040 -11.385 14.234 1.00 47.34 170 SER A C 1
ATOM 1409 O O . SER A 1 170 ? 7.024 -10.705 14.177 1.00 47.34 170 SER A O 1
ATOM 1411 N N . SER A 1 171 ? 9.025 -11.120 15.103 1.00 47.03 171 SER A N 1
ATOM 1412 C CA . SER A 1 171 ? 9.042 -9.995 16.047 1.00 47.03 171 SER A CA 1
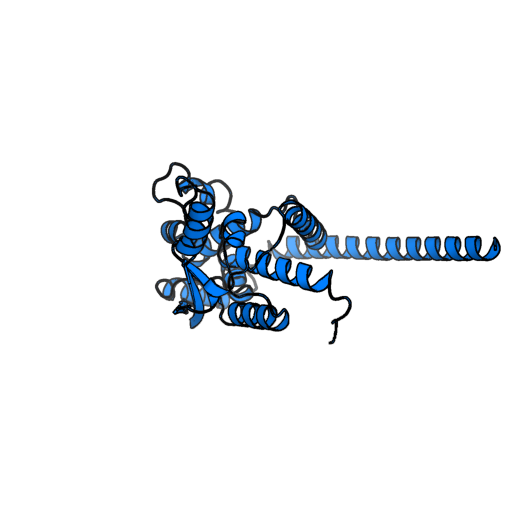ATOM 1413 C C . SER A 1 171 ? 9.412 -8.639 15.419 1.00 47.03 171 SER A C 1
ATOM 1415 O O . SER A 1 171 ? 9.242 -7.608 16.066 1.00 47.03 171 SER A O 1
ATOM 1417 N N . ILE A 1 172 ? 9.871 -8.584 14.158 1.00 49.47 172 ILE A N 1
ATOM 1418 C CA . ILE A 1 172 ? 10.354 -7.340 13.512 1.00 49.47 172 ILE A CA 1
ATOM 1419 C C . ILE A 1 172 ? 9.280 -6.235 13.385 1.00 49.47 172 ILE A C 1
ATOM 1421 O O . ILE A 1 172 ? 9.628 -5.063 13.538 1.00 49.47 172 ILE A O 1
ATOM 1425 N N . PRO A 1 173 ? 7.986 -6.523 13.135 1.00 48.69 173 PRO A N 1
ATOM 1426 C CA . PRO A 1 173 ? 6.942 -5.499 13.223 1.00 48.69 173 PRO A CA 1
ATOM 1427 C C . PRO A 1 173 ? 6.687 -5.007 14.662 1.00 48.69 173 PRO A C 1
ATOM 1429 O O . PRO A 1 173 ? 6.083 -3.956 14.850 1.00 48.69 173 PRO A O 1
ATOM 1432 N N . PHE A 1 174 ? 7.145 -5.737 15.681 1.00 50.47 174 PHE A N 1
ATOM 1433 C CA . PHE A 1 174 ? 6.707 -5.569 17.069 1.00 50.47 174 PHE A CA 1
ATOM 1434 C C . PHE A 1 174 ? 7.748 -4.914 17.983 1.00 50.47 174 PHE A C 1
ATOM 1436 O O . PHE A 1 174 ? 7.361 -4.229 18.925 1.00 50.47 174 PHE A O 1
ATOM 1443 N N . GLU A 1 175 ? 9.046 -5.010 17.680 1.00 51.59 175 GLU A N 1
ATOM 1444 C CA . GLU A 1 175 ? 10.098 -4.363 18.490 1.00 51.59 175 GLU A CA 1
ATOM 1445 C C . GLU A 1 175 ? 10.189 -2.834 18.301 1.00 51.59 175 GLU A C 1
ATOM 1447 O O . GLU A 1 175 ? 10.775 -2.144 19.135 1.00 51.59 175 GLU A O 1
ATOM 1452 N N . HIS A 1 176 ? 9.579 -2.270 17.250 1.00 47.38 176 HIS A N 1
ATOM 1453 C CA . HIS A 1 176 ? 9.769 -0.855 16.897 1.00 47.38 176 HIS A CA 1
ATOM 1454 C C . HIS A 1 176 ? 8.488 -0.025 16.678 1.00 47.38 176 HIS A C 1
ATOM 1456 O O . HIS A 1 176 ? 8.597 1.199 16.629 1.00 47.38 176 HIS A O 1
ATOM 1462 N N . TYR A 1 177 ? 7.292 -0.622 16.544 1.00 50.88 177 TYR A N 1
ATOM 1463 C CA . TYR A 1 177 ? 6.180 0.089 15.875 1.00 50.88 177 TYR A CA 1
ATOM 1464 C C . TYR A 1 177 ? 4.831 0.149 16.607 1.00 50.88 177 TYR A C 1
ATOM 1466 O O . TYR A 1 177 ? 3.991 0.970 16.243 1.00 50.88 177 TYR A O 1
ATOM 1474 N N . VAL A 1 178 ? 4.610 -0.652 17.654 1.00 49.81 178 VAL A N 1
ATOM 1475 C CA . VAL A 1 178 ? 3.279 -0.785 18.287 1.00 49.81 178 VAL A CA 1
ATOM 1476 C C . VAL A 1 178 ? 2.872 0.428 19.140 1.00 49.81 178 VAL A C 1
ATOM 1478 O O . VAL A 1 178 ? 1.688 0.675 19.330 1.00 49.81 178 VAL A O 1
ATOM 1481 N N . LYS A 1 179 ? 3.826 1.229 19.632 1.00 50.50 179 LYS A N 1
ATOM 1482 C CA . LYS A 1 179 ? 3.545 2.308 20.600 1.00 50.50 179 LYS A CA 1
ATOM 1483 C C . LYS A 1 179 ? 3.273 3.701 20.012 1.00 50.50 179 LYS A C 1
ATOM 1485 O O . LYS A 1 179 ? 2.936 4.589 20.782 1.00 50.50 179 LYS A O 1
ATOM 1490 N N . ILE A 1 180 ? 3.455 3.926 18.707 1.00 59.41 180 ILE A N 1
ATOM 1491 C CA . ILE A 1 180 ? 3.511 5.300 18.155 1.00 59.41 180 ILE A CA 1
ATOM 1492 C C . ILE A 1 180 ? 2.167 5.777 17.580 1.00 59.41 180 ILE A C 1
ATOM 1494 O O . ILE A 1 180 ? 1.946 6.976 17.499 1.00 59.41 180 ILE A O 1
ATOM 1498 N N . MET A 1 181 ? 1.272 4.866 17.195 1.00 73.94 181 MET A N 1
ATOM 1499 C CA . MET A 1 181 ? 0.016 5.205 16.518 1.00 73.94 181 MET A CA 1
ATOM 1500 C C . MET A 1 181 ? -1.177 4.668 17.301 1.00 73.94 181 MET A C 1
ATOM 1502 O O . MET A 1 181 ? -1.200 3.488 17.659 1.00 73.94 181 MET A O 1
ATOM 1506 N N . SER A 1 182 ? -2.164 5.527 17.532 1.00 81.56 182 SER A N 1
ATOM 1507 C CA . SER A 1 182 ? -3.450 5.170 18.127 1.00 81.56 182 SER A CA 1
ATOM 1508 C C . SER A 1 182 ? -4.360 4.438 17.136 1.00 81.56 182 SER A C 1
ATOM 1510 O O . SER A 1 182 ? -4.238 4.580 15.918 1.00 81.56 182 SER A O 1
ATOM 1512 N N . GLU A 1 183 ? -5.342 3.701 17.654 1.00 84.19 183 GLU A N 1
ATOM 1513 C CA . GLU A 1 183 ? -6.387 3.064 16.840 1.00 84.19 183 GLU A CA 1
ATOM 1514 C C . GLU A 1 183 ? -7.153 4.080 15.973 1.00 84.19 183 GLU A C 1
ATOM 1516 O O . GLU A 1 183 ? -7.538 3.780 14.842 1.00 84.19 183 GLU A O 1
ATOM 1521 N N . ARG A 1 184 ? -7.317 5.314 16.474 1.00 84.44 184 ARG A N 1
ATOM 1522 C CA . ARG A 1 184 ? -7.938 6.426 15.745 1.00 84.44 184 ARG A CA 1
ATOM 1523 C C . ARG A 1 184 ? -7.153 6.803 14.498 1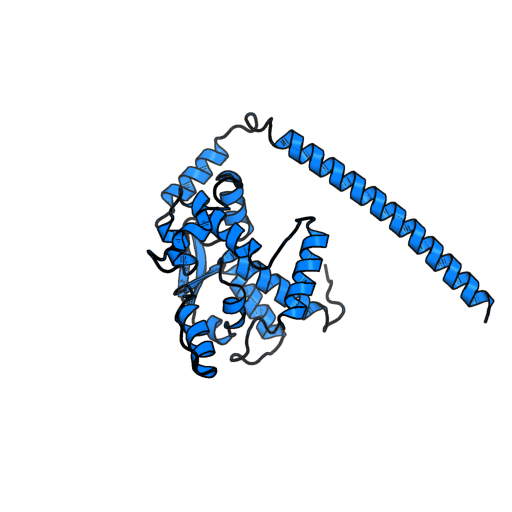.00 84.44 184 ARG A C 1
ATOM 1525 O O . ARG A 1 184 ? -7.730 6.875 13.417 1.00 84.44 184 ARG A O 1
ATOM 1532 N N . GLU A 1 185 ? -5.858 7.056 14.655 1.00 84.12 185 GLU A N 1
ATOM 1533 C CA . GLU A 1 185 ? -4.973 7.419 13.543 1.00 84.12 185 GLU A CA 1
ATOM 1534 C C . GLU A 1 185 ? -4.872 6.271 12.536 1.00 84.12 185 GLU A C 1
ATOM 1536 O O . GLU A 1 185 ? -4.912 6.497 11.328 1.00 84.12 185 GLU A O 1
ATOM 1541 N N . ALA A 1 186 ? -4.819 5.028 13.022 1.00 87.75 186 ALA A N 1
ATOM 1542 C CA . ALA A 1 186 ? -4.822 3.855 12.161 1.00 87.75 186 ALA A CA 1
ATOM 1543 C C . ALA A 1 186 ? -6.094 3.777 11.308 1.00 87.75 186 ALA A C 1
ATOM 1545 O O . ALA A 1 186 ? -5.997 3.603 10.093 1.00 87.75 186 ALA A O 1
ATOM 1546 N N . LEU A 1 187 ? -7.279 3.956 11.905 1.00 89.69 187 LEU A N 1
ATOM 1547 C CA . LEU A 1 187 ? -8.537 3.931 11.157 1.00 89.69 187 LEU A CA 1
ATOM 1548 C C . LEU A 1 187 ? -8.629 5.084 10.147 1.00 89.69 187 LEU A C 1
ATOM 1550 O O . LEU A 1 187 ? -9.086 4.866 9.028 1.00 89.69 187 LEU A O 1
ATOM 1554 N N . GLN A 1 188 ? -8.148 6.279 10.503 1.00 88.06 188 GLN A N 1
ATOM 1555 C CA . GLN A 1 188 ? -8.068 7.403 9.565 1.00 88.06 188 GLN A CA 1
ATOM 1556 C C . GLN A 1 188 ? -7.210 7.055 8.347 1.00 88.06 188 GLN A C 1
ATOM 1558 O O . GLN A 1 188 ? -7.643 7.278 7.223 1.00 88.06 188 GLN A O 1
ATOM 1563 N N . ILE A 1 189 ? -6.043 6.435 8.548 1.00 86.94 189 ILE A N 1
ATOM 1564 C CA . ILE A 1 189 ? -5.180 6.008 7.438 1.00 86.94 189 ILE A CA 1
ATOM 1565 C C . ILE A 1 189 ? -5.849 4.903 6.605 1.00 86.94 189 ILE A C 1
ATOM 1567 O O . ILE A 1 189 ? -5.744 4.920 5.378 1.00 86.94 189 ILE A O 1
ATOM 1571 N N . VAL A 1 190 ? -6.561 3.961 7.238 1.00 92.56 190 VAL A N 1
ATOM 1572 C CA . VAL A 1 190 ? -7.335 2.927 6.525 1.00 92.56 190 VAL A CA 1
ATOM 1573 C C . VAL A 1 190 ? -8.369 3.553 5.592 1.00 92.56 190 VAL A C 1
ATOM 1575 O O . VAL A 1 190 ? -8.485 3.123 4.441 1.00 92.56 190 VAL A O 1
ATOM 1578 N N . GLU A 1 191 ? -9.119 4.542 6.077 1.00 91.19 191 GLU A N 1
ATOM 1579 C CA . GLU A 1 191 ? -10.161 5.228 5.310 1.00 91.19 191 GLU A CA 1
ATOM 1580 C C . GLU A 1 191 ? -9.572 6.168 4.243 1.00 91.19 191 GLU A C 1
ATOM 1582 O O . GLU A 1 191 ? -10.030 6.136 3.108 1.00 91.19 191 GLU A O 1
ATOM 1587 N N . GLU A 1 192 ? -8.544 6.959 4.568 1.00 88.12 192 GLU A N 1
ATOM 1588 C CA . GLU A 1 192 ? -7.969 7.974 3.670 1.00 88.12 192 GLU A CA 1
ATOM 1589 C C . GLU A 1 192 ? -7.154 7.367 2.526 1.00 88.12 192 GLU A C 1
ATOM 1591 O O . GLU A 1 192 ? -7.226 7.833 1.387 1.00 88.12 192 GLU A O 1
ATOM 1596 N N . PHE A 1 193 ? -6.358 6.336 2.816 1.00 86.12 193 PHE A N 1
ATOM 1597 C CA . PHE A 1 193 ? -5.462 5.758 1.817 1.00 86.12 193 PHE A CA 1
ATOM 1598 C C . PHE A 1 193 ? -6.057 4.561 1.095 1.00 86.12 193 PHE A C 1
ATOM 1600 O O . PHE A 1 193 ? -5.492 4.181 0.076 1.00 86.12 193 PHE A O 1
ATOM 1607 N N . ASP A 1 194 ? -7.177 4.021 1.575 1.00 93.38 194 ASP A N 1
ATOM 1608 C CA . ASP A 1 194 ? -7.777 2.749 1.171 1.00 93.38 194 ASP A CA 1
ATOM 1609 C C . ASP A 1 194 ? -6.976 1.498 1.546 1.00 93.38 194 ASP A C 1
ATOM 1611 O O . ASP A 1 194 ? -6.812 0.588 0.739 1.00 93.38 194 ASP A O 1
ATOM 1615 N N . VAL A 1 195 ? -6.469 1.401 2.777 1.00 95.75 195 VAL A N 1
ATOM 1616 C CA . VAL A 1 195 ? -5.789 0.168 3.217 1.00 95.75 195 VAL A CA 1
ATOM 1617 C C . VAL A 1 195 ? -6.807 -0.968 3.341 1.00 95.75 195 VAL A C 1
ATOM 1619 O O . VAL A 1 195 ? -7.820 -0.826 4.026 1.00 95.75 195 VAL A O 1
ATOM 1622 N N . TYR A 1 196 ? -6.536 -2.104 2.695 1.00 97.81 196 TYR A N 1
ATOM 1623 C CA . TYR A 1 196 ? -7.418 -3.270 2.736 1.00 97.81 196 TYR A CA 1
ATOM 1624 C C . TYR A 1 196 ? -7.461 -3.906 4.129 1.00 97.81 196 TYR A C 1
ATOM 1626 O O . TYR A 1 196 ? -6.424 -4.281 4.683 1.00 97.81 196 TYR A O 1
ATOM 1634 N N . ILE A 1 197 ? -8.674 -4.118 4.645 1.00 97.44 197 ILE A N 1
ATOM 1635 C CA . ILE A 1 197 ? -8.929 -4.898 5.858 1.00 97.44 197 ILE A CA 1
ATOM 1636 C C . ILE A 1 197 ? -9.924 -6.020 5.524 1.00 97.44 197 ILE A C 1
ATOM 1638 O O . ILE A 1 197 ? -11.013 -5.726 5.0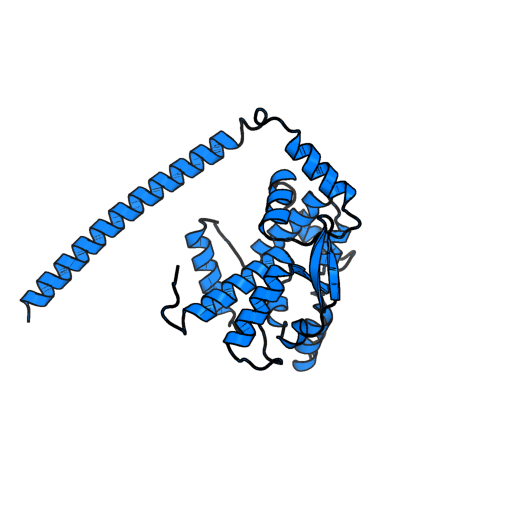40 1.00 97.44 197 ILE A O 1
ATOM 1642 N N . PRO A 1 198 ? -9.622 -7.306 5.784 1.00 97.31 198 PRO A N 1
ATOM 1643 C CA . PRO A 1 198 ? -10.508 -8.402 5.393 1.00 97.31 198 PRO A CA 1
ATOM 1644 C C . PRO A 1 198 ? -11.920 -8.300 5.973 1.00 97.31 198 PRO A C 1
ATOM 1646 O O . PRO A 1 198 ? -12.067 -8.030 7.163 1.00 97.31 198 PRO A O 1
ATOM 1649 N N . ALA A 1 199 ? -12.943 -8.660 5.191 1.00 97.19 199 ALA A N 1
ATOM 1650 C CA . ALA A 1 199 ? -14.351 -8.630 5.613 1.00 97.19 199 ALA A CA 1
ATOM 1651 C C . ALA A 1 199 ? -14.631 -9.373 6.937 1.00 97.19 199 ALA A C 1
ATOM 1653 O O . ALA A 1 199 ? -15.465 -8.945 7.726 1.00 97.19 199 ALA A O 1
ATOM 1654 N N . LYS A 1 200 ? -13.867 -10.430 7.255 1.00 96.31 200 LYS A N 1
ATOM 1655 C CA . LYS A 1 200 ? -13.930 -11.135 8.555 1.00 96.31 200 LYS A CA 1
ATOM 1656 C C . LYS A 1 200 ? -13.602 -10.261 9.781 1.00 96.31 200 LYS A C 1
ATOM 1658 O O . LYS A 1 200 ? -13.788 -10.702 10.908 1.00 96.31 200 LYS A O 1
ATOM 1663 N N . LYS A 1 201 ? -13.046 -9.064 9.579 1.00 96.25 201 LYS A N 1
ATOM 1664 C CA . LYS A 1 201 ? -12.738 -8.065 10.614 1.00 96.25 201 LYS A CA 1
ATOM 1665 C C . LYS A 1 201 ? -13.762 -6.925 10.658 1.00 96.25 201 LYS A C 1
ATOM 1667 O O . LYS A 1 201 ? -13.544 -5.972 11.400 1.00 96.25 201 LYS A O 1
ATOM 1672 N N . ARG A 1 202 ? -14.868 -7.022 9.903 1.00 96.12 202 ARG A N 1
ATOM 1673 C CA . ARG A 1 202 ? -15.928 -6.003 9.829 1.00 96.12 202 ARG A CA 1
ATOM 1674 C C . ARG A 1 202 ? -16.399 -5.555 11.208 1.00 96.12 202 ARG A C 1
ATOM 1676 O O . ARG A 1 202 ? -16.354 -4.363 11.474 1.00 96.12 202 ARG A O 1
ATOM 1683 N N . ASP A 1 203 ? -16.751 -6.482 12.093 1.00 94.38 203 ASP A N 1
ATOM 1684 C CA . ASP A 1 203 ? -17.282 -6.135 13.420 1.00 94.38 203 ASP A CA 1
ATOM 1685 C C . ASP A 1 203 ? -16.284 -5.315 14.251 1.00 94.38 203 ASP A C 1
ATOM 1687 O O . ASP A 1 203 ? -16.659 -4.328 14.877 1.00 94.38 203 ASP A O 1
ATOM 1691 N N . ILE A 1 204 ? -14.995 -5.671 14.196 1.00 92.00 204 ILE A N 1
ATOM 1692 C CA . ILE A 1 204 ? -13.917 -4.953 14.896 1.00 92.00 204 ILE A CA 1
ATOM 1693 C C . ILE A 1 204 ? -13.776 -3.535 14.338 1.00 92.00 204 ILE A C 1
ATOM 1695 O O . ILE A 1 204 ? -13.785 -2.563 15.091 1.00 92.00 204 ILE A O 1
ATOM 1699 N N . VAL A 1 205 ? -13.682 -3.411 13.014 1.00 91.69 205 VAL A N 1
ATOM 1700 C CA . VAL A 1 205 ? -13.500 -2.119 12.343 1.00 91.69 205 VAL A CA 1
ATOM 1701 C C . VAL A 1 205 ? -14.720 -1.217 12.540 1.00 91.69 205 VAL A C 1
ATOM 1703 O O . VAL A 1 205 ? -14.575 -0.023 12.794 1.00 91.69 205 VAL A O 1
ATOM 1706 N N . GLN A 1 206 ? -15.931 -1.772 12.470 1.00 92.56 206 GLN A N 1
ATOM 1707 C CA . GLN A 1 206 ? -17.162 -1.025 12.707 1.00 92.56 206 GLN A CA 1
ATOM 1708 C C . GLN A 1 206 ? -17.294 -0.591 14.169 1.00 92.56 206 GLN A C 1
ATOM 1710 O O . GLN A 1 206 ? -17.677 0.554 14.410 1.00 92.56 206 GLN A O 1
ATOM 1715 N N . ALA A 1 207 ? -16.932 -1.443 15.133 1.00 88.75 207 ALA A N 1
ATOM 1716 C CA . ALA A 1 207 ? -16.914 -1.080 16.549 1.00 88.75 207 ALA A CA 1
ATOM 1717 C C . ALA A 1 207 ? -15.924 0.062 16.826 1.00 88.75 207 ALA A C 1
ATOM 1719 O O . ALA A 1 207 ? -16.301 1.052 17.451 1.00 88.75 207 ALA A O 1
ATOM 1720 N N . LEU A 1 208 ? -14.704 -0.020 16.283 1.00 86.69 208 LEU A N 1
ATOM 1721 C CA . LEU A 1 208 ? -13.707 1.056 16.333 1.00 86.69 208 LEU A CA 1
ATOM 1722 C C . LEU A 1 208 ? -14.261 2.358 15.741 1.00 86.69 208 LEU A C 1
ATOM 1724 O O . LEU A 1 208 ? -14.221 3.413 16.374 1.00 86.69 208 LEU A O 1
ATOM 1728 N N . ARG A 1 209 ? -14.861 2.284 14.550 1.00 87.88 209 ARG A N 1
ATOM 1729 C CA . ARG A 1 209 ? -15.466 3.438 13.874 1.00 87.88 209 ARG A CA 1
ATOM 1730 C C . ARG A 1 209 ? -16.595 4.069 14.688 1.00 87.88 209 ARG A C 1
ATOM 1732 O O . ARG A 1 209 ? -16.712 5.293 14.725 1.00 87.88 209 ARG A O 1
ATOM 1739 N N . GLN A 1 210 ? -17.436 3.258 15.326 1.00 86.38 210 GLN A N 1
ATOM 1740 C CA . GLN A 1 210 ? -18.520 3.735 16.187 1.00 86.38 210 GLN A CA 1
ATOM 1741 C C . GL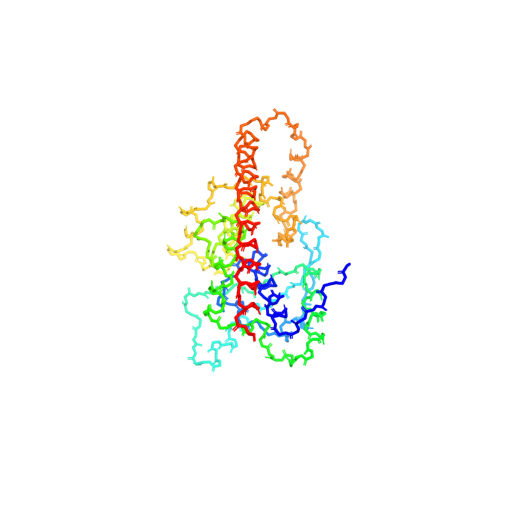N A 1 210 ? -17.985 4.358 17.478 1.00 86.38 210 GLN A C 1
ATOM 1743 O O . GLN A 1 210 ? -18.410 5.457 17.829 1.00 86.38 210 GLN A O 1
ATOM 1748 N N . ALA A 1 211 ? -17.019 3.718 18.140 1.00 80.25 211 ALA A N 1
ATOM 1749 C CA . ALA A 1 211 ? -16.378 4.243 19.343 1.00 80.25 211 ALA A CA 1
ATOM 1750 C C . ALA A 1 211 ? -15.763 5.630 19.093 1.00 80.25 211 ALA A C 1
ATOM 1752 O O . ALA A 1 211 ? -15.962 6.551 19.881 1.00 80.25 211 ALA A O 1
ATOM 1753 N N . LEU A 1 212 ? -15.114 5.820 17.942 1.00 77.19 212 LEU A N 1
ATOM 1754 C CA . LEU A 1 212 ? -14.520 7.101 17.552 1.00 77.19 212 LEU A CA 1
ATOM 1755 C C . LEU A 1 212 ? -15.549 8.182 17.198 1.00 77.19 212 LEU A C 1
ATOM 1757 O O . LEU A 1 212 ? -15.271 9.362 17.396 1.00 77.19 212 LEU A O 1
ATOM 1761 N N . LYS A 1 213 ? -16.733 7.805 16.697 1.00 77.31 213 LYS A N 1
ATOM 1762 C CA . LYS A 1 213 ? -17.850 8.741 16.478 1.00 77.31 213 LYS A CA 1
ATOM 1763 C C . LYS A 1 213 ? -18.522 9.168 17.784 1.00 77.31 213 LYS A C 1
ATOM 1765 O O . LYS A 1 213 ? -19.031 10.280 17.863 1.00 77.31 213 LYS A O 1
ATOM 1770 N N . LEU A 1 214 ? -18.564 8.274 18.773 1.00 65.38 214 LEU A N 1
ATOM 1771 C CA . LEU A 1 214 ? -19.193 8.500 20.077 1.00 65.38 214 LEU A CA 1
ATOM 1772 C C . LEU A 1 214 ? -18.265 9.200 21.077 1.00 65.38 214 LEU A C 1
ATOM 1774 O O . LEU A 1 214 ? -18.750 9.808 22.032 1.00 65.38 214 LEU A O 1
ATOM 1778 N N . ALA A 1 215 ? -16.950 9.144 20.860 1.00 57.44 215 ALA A N 1
ATOM 1779 C CA . ALA A 1 215 ? -15.983 9.920 21.620 1.00 57.44 215 ALA A CA 1
ATOM 1780 C C . ALA A 1 215 ? -16.271 11.422 21.440 1.00 57.44 215 ALA A C 1
ATOM 1782 O O . ALA A 1 215 ? -16.126 11.975 20.347 1.00 57.44 215 ALA A O 1
ATOM 1783 N N . LYS A 1 216 ? -16.707 12.092 22.517 1.00 47.59 216 LYS A N 1
ATOM 1784 C CA . LYS A 1 216 ? -16.918 13.546 22.518 1.00 47.59 216 LYS A CA 1
ATOM 1785 C C . LYS A 1 216 ? -15.602 14.257 22.150 1.00 47.59 216 LYS A C 1
ATOM 1787 O O . LYS A 1 216 ? -14.541 13.809 22.583 1.00 47.59 216 LYS A O 1
ATOM 1792 N N . PRO A 1 217 ? -15.641 15.401 21.440 1.00 48.34 217 PRO A N 1
ATOM 1793 C CA . PRO A 1 217 ? -14.444 16.183 21.098 1.00 48.34 217 PRO A CA 1
ATOM 1794 C C . PRO A 1 217 ? -13.603 16.667 22.299 1.00 48.34 217 PRO A C 1
ATOM 1796 O O . PRO A 1 217 ? -12.527 17.219 22.101 1.00 48.34 217 PRO A O 1
ATOM 1799 N N . GLU A 1 218 ? -14.078 16.486 23.533 1.00 42.84 218 GLU A N 1
ATOM 1800 C CA . GLU A 1 218 ? -13.549 17.124 24.747 1.00 42.84 218 GLU A CA 1
ATOM 1801 C C . GLU A 1 218 ? -12.522 16.281 25.532 1.00 42.84 218 GLU A C 1
ATOM 1803 O O . GLU A 1 218 ? -11.957 16.773 26.503 1.00 42.84 218 GLU A O 1
ATOM 1808 N N . GLU A 1 219 ? -12.179 15.066 25.086 1.00 43.44 219 GLU A N 1
ATOM 1809 C CA . GLU A 1 219 ? -11.071 14.264 25.659 1.00 43.44 219 GLU A CA 1
ATOM 1810 C C . GLU A 1 219 ? -9.785 14.291 24.803 1.00 43.44 219 GLU A C 1
ATOM 1812 O O . GLU A 1 219 ? -8.874 13.485 24.976 1.00 43.44 219 GLU A O 1
ATOM 1817 N N . VAL A 1 220 ? -9.670 15.278 23.904 1.00 46.28 220 VAL A N 1
ATOM 1818 C CA . VAL A 1 220 ? -8.462 15.578 23.113 1.00 46.28 220 VAL A CA 1
ATOM 1819 C C . VAL A 1 220 ? -7.543 16.713 23.666 1.00 46.28 220 VAL A C 1
ATOM 1821 O O . VAL A 1 220 ? -6.749 17.231 22.880 1.00 46.28 220 VAL A O 1
ATOM 1824 N N . PRO A 1 221 ? -7.536 17.163 24.950 1.00 41.16 221 PRO A N 1
ATOM 1825 C CA . PRO A 1 221 ? -6.741 18.354 25.299 1.00 41.16 221 PRO A CA 1
ATOM 1826 C C . PRO A 1 221 ? -5.213 18.210 25.188 1.00 41.16 221 PRO A C 1
ATOM 1828 O O . PRO A 1 221 ? -4.538 19.211 24.998 1.00 41.16 221 PRO A O 1
ATOM 1831 N N . ARG A 1 222 ? -4.630 17.003 25.291 1.00 41.72 222 ARG A N 1
ATOM 1832 C CA . ARG A 1 222 ? -3.156 16.866 25.372 1.00 41.72 222 ARG A CA 1
ATOM 1833 C C . ARG A 1 222 ? -2.417 16.708 24.040 1.00 41.72 222 ARG A C 1
ATOM 1835 O O . ARG A 1 222 ? -1.251 17.068 23.979 1.00 41.72 222 ARG A O 1
ATOM 1842 N N . MET A 1 223 ? -3.064 16.220 22.978 1.00 44.09 223 MET A N 1
ATOM 1843 C CA . MET A 1 223 ? -2.422 16.086 21.654 1.00 44.09 223 MET A CA 1
ATOM 1844 C C . MET A 1 223 ? -2.653 17.301 20.745 1.00 44.09 223 MET A C 1
ATOM 1846 O O . MET A 1 223 ? -1.846 17.553 19.855 1.00 44.09 223 MET A O 1
ATOM 1850 N N . VAL A 1 224 ? -3.720 18.082 20.968 1.00 46.72 224 VAL A N 1
ATOM 1851 C CA . VAL A 1 224 ? -4.010 19.283 20.163 1.00 46.72 224 VAL A CA 1
ATOM 1852 C C . VAL A 1 224 ? -3.037 20.417 20.476 1.00 46.72 224 VAL A C 1
ATOM 1854 O O . VAL A 1 224 ? -2.630 21.100 19.548 1.00 46.72 224 VAL A O 1
ATOM 1857 N N . GLU A 1 225 ? -2.588 20.588 21.724 1.00 47.81 225 GLU A N 1
ATOM 1858 C CA . GLU A 1 225 ? -1.581 21.610 22.056 1.00 47.81 225 GLU A CA 1
ATOM 1859 C C . GLU A 1 225 ? -0.227 21.342 21.385 1.00 47.81 225 GLU A C 1
ATOM 1861 O O . GLU A 1 225 ? 0.391 22.272 20.868 1.00 47.81 225 GLU A O 1
ATOM 1866 N N . GLU A 1 226 ? 0.224 20.084 21.323 1.00 48.53 226 GLU A N 1
ATOM 1867 C CA . GLU A 1 226 ? 1.456 19.727 20.607 1.00 48.53 226 GLU A CA 1
ATOM 1868 C C . GLU A 1 226 ? 1.295 19.870 19.087 1.00 48.53 226 GLU A C 1
ATOM 1870 O O . GLU A 1 226 ? 2.216 20.337 18.418 1.00 48.53 226 GLU A O 1
ATOM 1875 N N . HIS A 1 227 ? 0.119 19.546 18.540 1.00 45.88 227 HIS A N 1
ATOM 1876 C CA . HIS A 1 227 ? -0.163 19.676 17.108 1.00 45.88 227 HIS A CA 1
ATOM 1877 C C . HIS A 1 227 ? -0.359 21.139 16.671 1.00 45.88 227 HIS A C 1
ATOM 1879 O O . HIS A 1 227 ? 0.123 21.527 15.610 1.00 45.88 227 HIS A O 1
ATOM 1885 N N . GLU A 1 228 ? -1.009 21.976 17.484 1.00 50.69 228 GLU A N 1
ATOM 1886 C CA . GLU A 1 228 ? -1.119 23.431 17.291 1.00 50.69 228 GLU A CA 1
ATOM 1887 C C . GLU A 1 228 ? 0.255 24.098 17.415 1.00 50.69 228 GLU A C 1
ATOM 1889 O O . GLU A 1 228 ? 0.609 24.944 16.592 1.00 50.69 228 GLU A O 1
ATOM 1894 N N . LYS A 1 229 ? 1.074 23.669 18.384 1.00 60.75 229 LYS A N 1
ATOM 1895 C CA . LYS A 1 229 ? 2.456 24.136 18.530 1.00 60.75 229 LYS A CA 1
ATOM 1896 C C . LYS A 1 229 ? 3.308 23.745 17.323 1.00 60.75 229 LYS A C 1
ATOM 1898 O O . LYS A 1 229 ? 3.981 24.608 16.766 1.00 60.75 229 LYS A O 1
ATOM 1903 N N . PHE A 1 230 ? 3.212 22.500 16.858 1.00 48.25 230 PHE A N 1
ATOM 1904 C CA . PHE A 1 230 ? 3.897 22.036 15.651 1.00 48.25 230 PHE A CA 1
ATOM 1905 C C . PHE A 1 230 ? 3.416 22.782 14.399 1.00 48.25 230 PHE A C 1
ATOM 1907 O O . PHE A 1 230 ? 4.225 23.234 13.595 1.00 48.25 230 PHE A O 1
ATOM 1914 N N . LYS A 1 231 ? 2.105 22.996 14.251 1.00 55.50 231 LYS A N 1
ATOM 1915 C CA . LYS A 1 231 ? 1.521 23.761 13.140 1.00 55.50 231 LYS A CA 1
ATOM 1916 C C . LYS A 1 231 ? 2.002 25.213 13.136 1.00 55.50 231 LYS A C 1
ATOM 1918 O O . LYS A 1 231 ? 2.310 25.744 12.072 1.00 55.50 231 LYS A O 1
ATOM 1923 N N . LYS A 1 232 ? 2.119 25.836 14.311 1.00 68.00 232 LYS A N 1
ATOM 1924 C CA . LYS A 1 232 ? 2.671 27.185 14.472 1.00 68.00 232 LYS A CA 1
ATOM 1925 C C . LYS A 1 232 ? 4.163 27.235 14.133 1.00 68.00 232 LYS A C 1
ATOM 1927 O O . LYS A 1 232 ? 4.578 28.122 13.399 1.00 68.00 232 LYS A O 1
ATOM 1932 N N . GLU A 1 233 ? 4.947 26.255 14.581 1.00 63.38 233 GLU A N 1
ATOM 1933 C CA . GLU A 1 233 ? 6.369 26.131 14.226 1.00 63.38 233 GLU A CA 1
ATOM 1934 C C . GLU A 1 233 ? 6.569 25.931 12.712 1.00 63.38 233 GLU A C 1
ATOM 1936 O O . GLU A 1 233 ? 7.462 26.535 12.119 1.00 63.38 233 GLU A O 1
ATOM 1941 N N . VAL A 1 234 ? 5.708 25.144 12.060 1.00 51.31 234 VAL A N 1
ATOM 1942 C CA . VAL A 1 234 ? 5.727 24.942 10.602 1.00 51.31 234 VAL A CA 1
ATOM 1943 C C . VAL A 1 234 ? 5.356 26.223 9.851 1.00 51.31 234 VAL A C 1
ATOM 1945 O O . VAL A 1 234 ? 6.013 26.551 8.864 1.00 51.31 234 VAL A O 1
ATOM 1948 N N . LEU A 1 235 ? 4.348 26.969 10.310 1.00 59.34 235 LEU A N 1
ATOM 1949 C CA . LEU A 1 235 ? 3.971 28.253 9.707 1.00 59.34 235 LEU A CA 1
ATOM 1950 C C . LEU A 1 235 ? 5.097 29.292 9.827 1.00 59.34 235 LEU A C 1
ATOM 1952 O O . LEU A 1 235 ? 5.444 29.913 8.823 1.00 59.34 235 LEU A O 1
ATOM 1956 N N . ASP A 1 236 ? 5.750 29.390 10.988 1.00 70.62 236 ASP A N 1
ATOM 1957 C CA . ASP A 1 236 ? 6.930 30.245 11.195 1.00 70.62 236 ASP A CA 1
ATOM 1958 C C . ASP A 1 236 ? 8.086 29.877 10.243 1.00 70.62 236 ASP A C 1
ATOM 1960 O O . ASP A 1 236 ? 8.797 30.745 9.727 1.00 70.62 236 ASP A O 1
ATOM 1964 N N . ILE A 1 237 ? 8.293 28.579 9.988 1.00 61.84 237 ILE A N 1
ATOM 1965 C CA . ILE A 1 237 ? 9.301 28.102 9.030 1.00 61.84 237 ILE A CA 1
ATOM 1966 C C . ILE A 1 237 ? 8.919 28.499 7.600 1.00 61.84 237 ILE A C 1
ATOM 1968 O O . ILE A 1 237 ? 9.781 28.967 6.852 1.00 61.84 237 ILE A O 1
ATOM 1972 N N . ILE A 1 238 ? 7.648 28.347 7.218 1.00 54.91 238 ILE A N 1
ATOM 1973 C CA . ILE A 1 238 ? 7.150 28.723 5.888 1.00 54.91 238 ILE A CA 1
ATOM 1974 C C . ILE A 1 238 ? 7.332 30.227 5.651 1.00 54.91 238 ILE A C 1
ATOM 1976 O O . ILE A 1 238 ? 7.854 30.610 4.604 1.00 54.91 238 ILE A O 1
ATOM 1980 N N . GLU A 1 239 ? 6.993 31.078 6.620 1.00 72.81 239 GLU A N 1
ATOM 1981 C CA . GLU A 1 239 ? 7.179 32.531 6.505 1.00 72.81 239 GLU A CA 1
ATOM 1982 C C . GLU A 1 239 ? 8.656 32.914 6.328 1.00 72.81 239 GLU A C 1
ATOM 1984 O O . GLU A 1 239 ? 9.001 33.714 5.450 1.00 72.81 239 GLU A O 1
ATOM 1989 N N . ARG A 1 240 ? 9.563 32.285 7.089 1.00 73.19 240 ARG A N 1
ATOM 1990 C CA . ARG A 1 240 ? 11.014 32.503 6.940 1.00 73.19 240 ARG A CA 1
ATOM 1991 C C . ARG A 1 240 ? 11.532 32.057 5.576 1.00 73.19 240 ARG A C 1
ATOM 1993 O O . ARG A 1 240 ? 12.377 32.740 4.995 1.00 73.19 240 ARG A O 1
ATOM 2000 N N . LEU A 1 241 ? 11.043 30.930 5.060 1.00 52.91 241 LEU A N 1
ATOM 2001 C CA . LEU A 1 241 ? 11.419 30.423 3.740 1.00 52.91 241 LEU A CA 1
ATOM 2002 C C . LEU A 1 241 ? 10.923 31.344 2.622 1.00 52.91 241 LEU A C 1
ATOM 2004 O O . LEU A 1 241 ? 11.699 31.662 1.723 1.00 52.91 241 LEU A O 1
ATOM 2008 N N . MET A 1 242 ? 9.682 31.824 2.706 1.00 68.19 242 MET A N 1
ATOM 2009 C CA . MET A 1 242 ? 9.114 32.768 1.738 1.00 68.19 242 MET A CA 1
ATOM 2010 C C . MET A 1 242 ? 9.891 34.089 1.706 1.00 68.19 242 MET A C 1
ATOM 2012 O O . MET A 1 242 ? 10.215 34.584 0.628 1.00 68.19 242 MET A O 1
ATOM 2016 N N . SER A 1 243 ? 10.277 34.613 2.872 1.00 78.69 243 SER A N 1
ATOM 2017 C CA . SER A 1 243 ? 11.129 35.806 2.967 1.00 78.69 243 SER A CA 1
ATOM 2018 C C . SER A 1 243 ? 12.499 35.593 2.300 1.00 78.69 243 SER A C 1
ATOM 2020 O O . SER A 1 243 ? 12.934 36.391 1.468 1.00 78.69 243 SER A O 1
ATOM 2022 N N . ARG A 1 244 ? 13.148 34.450 2.568 1.00 76.38 244 ARG A N 1
ATOM 2023 C CA . ARG A 1 244 ? 14.448 34.085 1.978 1.00 76.38 244 ARG A CA 1
ATOM 2024 C C . ARG A 1 244 ? 14.380 33.908 0.456 1.00 76.38 244 ARG A C 1
ATOM 2026 O O . ARG A 1 244 ? 15.339 34.241 -0.237 1.00 76.38 244 ARG A O 1
ATOM 2033 N N . ILE A 1 245 ? 13.275 33.364 -0.058 1.00 74.00 245 ILE A N 1
ATOM 2034 C CA . ILE A 1 245 ? 13.029 33.234 -1.501 1.00 74.00 245 ILE A CA 1
ATOM 2035 C C . ILE A 1 245 ? 12.934 34.623 -2.136 1.00 74.00 245 ILE A C 1
ATOM 2037 O O . ILE A 1 245 ? 13.647 34.873 -3.104 1.00 74.00 245 ILE A O 1
ATOM 2041 N N . GLY A 1 246 ? 12.171 35.545 -1.541 1.00 79.25 246 GLY A N 1
ATOM 2042 C CA . GLY A 1 246 ? 12.081 36.926 -2.026 1.00 79.25 246 GLY A CA 1
ATOM 2043 C C . GLY A 1 246 ? 13.438 37.643 -2.061 1.00 79.25 246 GLY A C 1
ATOM 2044 O O . GLY A 1 246 ? 13.778 38.294 -3.048 1.00 79.25 246 GLY A O 1
ATOM 2045 N N . GLU A 1 247 ? 14.278 37.466 -1.035 1.00 84.94 247 GLU A N 1
ATOM 2046 C CA . GLU A 1 247 ? 15.648 38.007 -1.031 1.00 84.94 247 GLU A CA 1
ATOM 2047 C C . GLU A 1 247 ? 16.519 37.435 -2.161 1.00 84.94 247 GLU A C 1
ATOM 2049 O O . GLU A 1 247 ? 17.347 38.144 -2.741 1.00 84.94 247 GLU A O 1
ATOM 2054 N N . LEU A 1 248 ? 16.370 36.143 -2.461 1.00 75.38 248 LEU A N 1
ATOM 2055 C C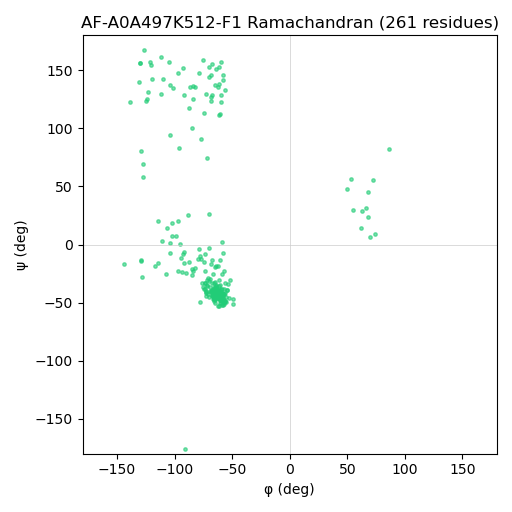A . LEU A 1 248 ? 17.125 35.472 -3.518 1.00 75.38 248 LEU A CA 1
ATOM 2056 C C . LEU A 1 248 ? 16.659 35.896 -4.909 1.00 75.38 248 LEU A C 1
ATOM 2058 O O . LEU A 1 248 ? 17.509 36.130 -5.767 1.00 75.38 248 LEU A O 1
ATOM 2062 N N . GLU A 1 249 ? 15.354 36.045 -5.122 1.00 78.69 249 GLU A N 1
ATOM 2063 C CA . GLU A 1 249 ? 14.786 36.580 -6.363 1.00 78.69 249 GLU A CA 1
ATOM 2064 C C . GLU A 1 249 ? 15.281 38.007 -6.618 1.00 78.69 249 GLU A C 1
ATOM 2066 O O . GLU A 1 249 ? 15.735 38.322 -7.717 1.00 78.69 249 GLU A O 1
ATOM 2071 N N . GLU A 1 250 ? 15.326 38.842 -5.580 1.00 83.38 250 GLU A N 1
ATOM 2072 C CA . GLU A 1 250 ? 15.858 40.202 -5.666 1.00 83.38 250 GLU A CA 1
ATOM 2073 C C . GLU A 1 250 ? 17.364 40.231 -5.979 1.00 83.38 250 GLU A C 1
ATOM 2075 O O . GLU A 1 250 ? 17.857 41.090 -6.715 1.00 83.38 250 GLU A O 1
ATOM 2080 N N . ARG A 1 251 ? 18.138 39.294 -5.419 1.00 83.75 251 ARG A N 1
ATOM 2081 C CA . ARG A 1 251 ? 19.568 39.149 -5.742 1.00 83.75 251 ARG A CA 1
ATOM 2082 C C . ARG A 1 251 ? 19.778 38.659 -7.169 1.00 83.75 251 ARG A C 1
ATOM 2084 O O . ARG A 1 251 ? 20.698 39.135 -7.829 1.00 83.75 251 ARG A O 1
ATOM 2091 N N . LEU A 1 252 ? 18.947 37.729 -7.632 1.00 71.81 252 LEU A N 1
ATOM 2092 C CA . LEU A 1 252 ? 18.999 37.206 -8.992 1.00 71.81 252 LEU A CA 1
ATOM 2093 C C . LEU A 1 252 ? 18.666 38.310 -10.000 1.00 71.81 252 LEU A C 1
ATOM 2095 O O . LEU A 1 252 ? 19.437 38.518 -10.933 1.00 71.81 252 LEU A O 1
ATOM 2099 N N . ARG A 1 253 ? 17.608 39.090 -9.743 1.00 81.38 253 ARG A N 1
ATOM 2100 C CA . ARG A 1 253 ? 17.225 40.248 -10.559 1.00 81.38 253 ARG A CA 1
ATOM 2101 C C . ARG A 1 253 ? 18.365 41.259 -10.678 1.00 81.38 253 ARG A C 1
ATOM 2103 O O . ARG A 1 253 ? 18.736 41.636 -11.784 1.00 81.38 253 ARG A O 1
ATOM 2110 N N . ARG A 1 254 ? 18.989 41.633 -9.554 1.00 82.56 254 ARG A N 1
ATOM 2111 C CA . ARG A 1 254 ? 20.158 42.533 -9.553 1.00 82.56 254 ARG A CA 1
ATOM 2112 C C . ARG A 1 254 ? 21.331 41.974 -10.359 1.00 82.56 254 ARG A C 1
ATOM 2114 O O . ARG A 1 254 ? 21.971 42.709 -11.105 1.00 82.56 254 ARG A O 1
ATOM 2121 N N . TYR A 1 255 ? 21.593 40.674 -10.249 1.00 78.44 255 TYR A N 1
ATOM 2122 C CA . TYR A 1 255 ? 22.656 40.017 -11.009 1.00 78.44 255 TYR A CA 1
ATOM 2123 C C . TYR A 1 255 ? 22.376 40.010 -12.520 1.00 78.44 255 TYR A C 1
ATOM 2125 O O . TYR A 1 255 ? 23.284 40.206 -13.329 1.00 78.44 255 TYR A O 1
ATOM 2133 N N . GLU A 1 256 ? 21.121 39.806 -12.919 1.00 75.69 256 GLU A N 1
ATOM 2134 C CA . GLU A 1 256 ? 20.688 39.855 -14.317 1.00 75.69 256 GLU A CA 1
ATOM 2135 C C . GLU A 1 256 ? 20.764 41.275 -14.894 1.00 75.69 256 GLU A C 1
ATOM 2137 O O . GLU A 1 256 ? 21.261 41.449 -16.008 1.00 75.69 256 GLU A O 1
ATOM 2142 N N . GLU A 1 257 ? 20.379 42.294 -14.123 1.00 79.12 257 GLU A N 1
ATOM 2143 C CA . GLU A 1 257 ? 20.522 43.707 -14.497 1.00 79.12 257 GLU A CA 1
ATOM 2144 C C . GLU A 1 257 ? 21.996 44.118 -14.660 1.00 79.12 257 GLU A C 1
ATOM 2146 O O . GLU A 1 257 ? 22.364 44.767 -15.644 1.00 79.12 257 GLU A O 1
ATOM 2151 N N . GLU A 1 258 ? 22.875 43.702 -13.743 1.00 78.31 258 GLU A N 1
ATOM 2152 C CA . GLU A 1 258 ? 24.321 43.953 -13.833 1.00 78.31 258 GLU A CA 1
ATOM 2153 C C . GLU A 1 258 ? 24.968 43.232 -15.022 1.00 78.31 258 GLU A C 1
ATOM 2155 O O . GLU A 1 258 ? 25.858 43.779 -15.679 1.00 78.31 258 GLU A O 1
ATOM 2160 N N . ARG A 1 259 ? 24.514 42.014 -15.334 1.00 69.44 259 ARG A N 1
ATOM 2161 C CA . ARG A 1 259 ? 25.000 41.239 -16.482 1.00 69.44 259 ARG A CA 1
ATOM 2162 C C . ARG A 1 259 ? 24.479 41.792 -17.810 1.00 69.44 259 ARG A C 1
ATOM 2164 O O . ARG A 1 259 ? 25.207 41.742 -18.800 1.00 69.44 259 ARG A O 1
ATOM 2171 N N . GLY A 1 260 ? 23.264 42.340 -17.824 1.00 65.12 260 GLY A N 1
ATOM 2172 C CA . GLY A 1 260 ? 22.675 43.038 -18.967 1.00 65.12 260 GLY A CA 1
ATOM 2173 C C . GLY A 1 260 ? 23.370 44.361 -19.294 1.00 65.12 260 GLY A C 1
ATOM 2174 O O . GLY A 1 260 ? 23.507 44.687 -20.463 1.00 65.12 260 GLY A O 1
ATOM 2175 N N . ARG A 1 261 ? 23.887 45.083 -18.288 1.00 56.19 261 ARG A N 1
ATOM 2176 C CA . ARG A 1 261 ? 24.665 46.328 -18.470 1.00 56.19 261 ARG A CA 1
ATOM 2177 C C . ARG A 1 261 ? 26.114 46.126 -18.935 1.00 56.19 261 ARG A C 1
ATOM 2179 O O . ARG A 1 261 ? 26.776 47.099 -19.279 1.00 56.19 261 ARG A O 1
ATOM 2186 N N . ARG A 1 262 ? 26.633 44.893 -18.890 1.00 53.41 262 ARG A N 1
ATOM 2187 C CA . ARG A 1 262 ? 27.999 44.532 -19.331 1.00 53.41 262 ARG A CA 1
ATOM 2188 C C . ARG A 1 262 ? 28.046 43.921 -20.742 1.00 53.41 262 ARG A C 1
ATOM 2190 O O . ARG A 1 262 ? 29.101 43.433 -21.145 1.00 53.41 262 ARG A O 1
ATOM 2197 N N . ARG A 1 263 ? 26.920 43.911 -21.458 1.00 46.53 263 ARG A N 1
ATOM 2198 C CA . ARG A 1 263 ? 26.820 43.629 -22.896 1.00 46.53 263 ARG A CA 1
ATOM 2199 C C . ARG A 1 263 ? 26.492 44.917 -23.631 1.00 46.53 263 ARG A C 1
ATOM 2201 O O . ARG A 1 263 ? 26.965 45.029 -24.778 1.00 46.53 263 ARG A O 1
#

Foldseek 3Di:
DDPPPDPPVPLLVVLLVLLLLQCLQQLEDSVLLQLDFLLQLPDWDWDAFLVRFIKTKGQSQVSVQVVQVVVVHDDDAQRAARTTIDGPVSSVVLVVSCVVVVDDRRDGSRPDDPVVSVVVQVVVCVVVVPPPRDSSVSSLNNLLLQCLLQVRPLVVSCNRHVNDPPDPCSCVSPPPHNPPDHSVRSLVCCVVSVHGHHSVSNVSNVVSVVVVVPPDPPVPPPVVVVVVVVVVVVVVVVVVVVVVVVVVVVVVVVVVVVVVVVD

Radius of gyration: 22.23 Å; Cα contacts (8 Å, |Δi|>4): 288; chains: 1; bounding box: 47×66×50 Å

Secondary structure (DSSP, 8-state):
------TTTHHHHHHHHHHHHHHHHH---HHHHTT-BGGGGTS-EEEEBTTS-EEEEE-HHHHHHHHHHTTT---SS-PPPS-EEEEHHHHHHHHHHHHHHT--TTSBS----HHHHHHHHHHHHHHH--TT--HHHHHHHHHHHHHHHTTS-HHHHHHHHTPPTT-TTTTTTTTTSTTS--HHHHHHHHHHHT---BGGGHHHHHHHHHHHHHS-GGG-HHHHHHHHHHHHHHHHHHHHHHHHHHHHHHHHHHHHHHHHTT-